Protein AF-A0A7S2RGJ0-F1 (afdb_monomer)

Solvent-accessible surface area (backbone atoms only — not comparable to full-atom values): 11107 Å² total; per-residue (Å²): 137,85,85,86,82,81,70,88,78,75,80,77,83,79,63,91,63,80,71,74,58,58,85,60,52,36,69,61,37,49,54,60,74,56,57,89,56,80,79,82,55,67,73,58,49,54,52,48,34,72,79,38,76,84,69,70,54,70,67,57,49,53,53,52,51,44,57,63,34,47,79,70,72,49,34,29,55,35,27,34,31,30,35,14,37,35,70,54,73,79,49,45,61,66,50,50,59,49,27,70,36,29,37,81,62,47,81,29,29,29,75,50,13,43,55,71,43,43,71,66,39,52,52,56,49,61,74,64,36,41,88,100,42,38,76,46,76,52,72,42,69,68,68,25,58,28,98,91,58,48,74,46,19,31,77,46,92,96,44,90,67,72,43,64,20,39,49,56,50,52,51,51,50,53,51,52,48,30,51,76,73,70,70,50,82,80,83,127

Radius of gyration: 21.88 Å; Cα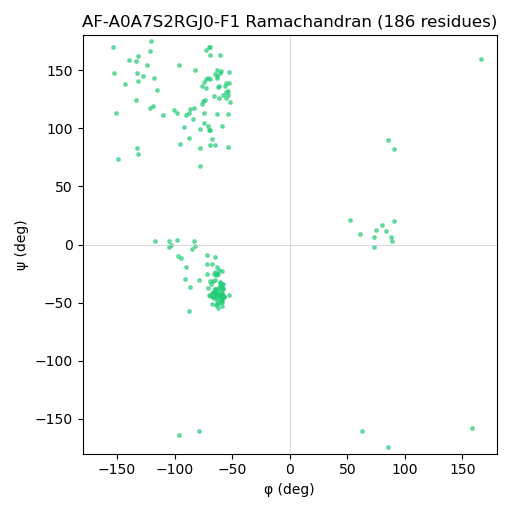 contacts (8 Å, |Δi|>4): 238; chains: 1; bounding box: 51×59×55 Å

Mean predicted aligned error: 8.13 Å

InterPro domains:
  IPR040703 Limiting CO2-inducible protein B/C, beta carbonyic anhydrase domain [PF18599] (55-181)

Foldseek 3Di:
DDDDPPDPPPPPPDDVPPPQFDPDFLVVLLVVLCPPPDDDDPVVVVLVCVVVPPDDDLSVVSVVVSVVVVVVVAFLNQEAEEEQEEPDPVRVSSVVSVCSRNNDHQYQYYHQRDSVVPPVSVVVSVVPGPDVGYYDYHTGGDWAADPVGDIQWYDDPPDPDTDGVVPRVVVVVVQVVCVVVVNDDPDD

pLDDT: mean 88.15, std 18.26, range [32.97, 98.62]

Sequence (188 aa):
TDAFNVGPVGRVSTRLGIVEGQTSAASEKLASVYEGKPAENETFDKLVKKNFPGAISNKDLATRVVGLLDEKGFNPSNTLLCTSLCADELARVLEDEFVDIYGNNFNLGGLSGFPFAGNTGFGAMAAHIPDDGFCLLIHGPHVGITKEGQVGKVERSGIALVDNCCGSAIAASKYLKGITDGGAKITT

Organism: NCBI:txid1034831

Nearest PDB structures (foldseek):
  5b5y-assembly1_A  TM=9.644E-01  e=2.698E-15  Phaeodactylum tricornutum
  6kfs-assembly1_A-2  TM=9.554E-01  e=1.005E-14  Phaeodactylum tricornutum
  5b5z-assembly1_B  TM=9.313E-01  e=6.775E-15  Phaeodactylum tricornutum
  5b60-assembly1_A-2  TM=9.527E-01  e=1.696E-10  Phaeodactylum tricornutum
  5k5w-assembly1_B  TM=8.705E-01  e=2.196E-04  Chlamydomonas reinhardtii

Structure (mmCIF, N/CA/C/O backbone):
data_AF-A0A7S2RGJ0-F1
#
_entry.id   AF-A0A7S2RGJ0-F1
#
loop_
_atom_site.group_PDB
_atom_site.id
_atom_site.type_symbol
_atom_site.label_atom_id
_atom_site.label_alt_id
_atom_site.label_comp_id
_atom_site.label_asym_id
_atom_site.label_entity_id
_atom_site.label_seq_id
_atom_site.pdbx_PDB_ins_code
_atom_site.Cartn_x
_atom_site.Cartn_y
_atom_site.Cartn_z
_atom_site.occupancy
_atom_site.B_iso_or_equiv
_atom_site.auth_seq_id
_atom_site.auth_comp_id
_atom_site.auth_asym_id
_atom_site.auth_atom_id
_atom_site.pdbx_PDB_model_num
ATOM 1 N N . THR A 1 1 ? 31.190 40.810 31.571 1.00 43.41 1 THR A N 1
ATOM 2 C CA . THR A 1 1 ? 30.763 40.402 30.220 1.00 43.41 1 THR A CA 1
ATOM 3 C C . THR A 1 1 ? 30.066 39.079 30.363 1.00 43.41 1 THR A C 1
ATOM 5 O O . THR A 1 1 ? 30.691 38.094 30.736 1.00 43.41 1 THR A O 1
ATOM 8 N N . ASP A 1 2 ? 28.750 39.150 30.233 1.00 37.19 2 ASP A N 1
ATOM 9 C CA . ASP A 1 2 ? 27.776 38.124 30.571 1.00 37.19 2 ASP A CA 1
ATOM 10 C C . ASP A 1 2 ? 27.781 36.901 29.650 1.00 37.19 2 ASP A C 1
ATOM 12 O O . ASP A 1 2 ? 28.319 36.928 28.546 1.00 37.19 2 ASP A O 1
ATOM 16 N N . ALA A 1 3 ? 27.030 35.906 30.130 1.00 38.47 3 ALA A N 1
ATOM 17 C CA . ALA A 1 3 ? 26.365 34.835 29.395 1.00 38.47 3 ALA A CA 1
ATOM 18 C C . ALA A 1 3 ? 27.148 33.536 29.175 1.00 38.47 3 ALA A C 1
ATOM 20 O O . ALA A 1 3 ? 27.598 33.265 28.076 1.00 38.47 3 ALA A O 1
ATOM 21 N N . PHE A 1 4 ? 27.147 32.669 30.196 1.00 37.81 4 PHE A N 1
ATOM 22 C CA . PHE A 1 4 ? 26.839 31.238 30.036 1.00 37.81 4 PHE A CA 1
ATOM 23 C C . PHE A 1 4 ? 26.188 30.714 31.325 1.00 37.81 4 PHE A C 1
ATOM 25 O O . PHE A 1 4 ? 26.798 30.017 32.128 1.00 37.81 4 PHE A O 1
ATOM 32 N N . ASN A 1 5 ? 24.926 31.096 31.536 1.00 37.22 5 ASN A N 1
ATOM 33 C CA . ASN A 1 5 ? 24.058 30.477 32.531 1.00 37.22 5 ASN A CA 1
ATOM 34 C C . ASN A 1 5 ? 23.218 29.412 31.814 1.00 37.22 5 ASN A C 1
ATOM 36 O O . ASN A 1 5 ? 22.141 29.701 31.296 1.00 37.22 5 ASN A O 1
ATOM 40 N N . VAL A 1 6 ? 23.753 28.197 31.700 1.00 45.56 6 VAL A N 1
ATOM 41 C CA . VAL A 1 6 ? 23.002 27.042 31.191 1.00 45.56 6 VAL A CA 1
ATOM 42 C C . VAL A 1 6 ? 22.295 26.415 32.387 1.00 45.56 6 VAL A C 1
ATOM 44 O O . VAL A 1 6 ? 22.863 25.606 33.116 1.00 45.56 6 VAL A O 1
ATOM 47 N N . GLY A 1 7 ? 21.060 26.857 32.631 1.00 38.59 7 GLY A N 1
ATOM 48 C CA . GLY A 1 7 ? 20.160 26.188 33.567 1.00 38.59 7 GLY A CA 1
ATOM 49 C C . GLY A 1 7 ? 19.876 24.746 33.122 1.00 38.59 7 GLY A C 1
ATOM 50 O O . GLY A 1 7 ? 20.111 24.398 31.959 1.00 38.59 7 GLY A O 1
ATOM 51 N N . PRO A 1 8 ? 19.358 23.884 34.011 1.00 38.94 8 PRO A N 1
ATOM 52 C CA . PRO A 1 8 ? 19.015 22.524 33.643 1.00 38.94 8 PRO A CA 1
ATOM 53 C C . PRO A 1 8 ? 17.795 22.575 32.721 1.00 38.94 8 PRO A C 1
ATOM 55 O O . PRO A 1 8 ? 16.658 22.682 33.175 1.00 38.94 8 PRO A O 1
ATOM 58 N N . VAL A 1 9 ? 18.012 22.496 31.408 1.00 42.94 9 VAL A N 1
ATOM 59 C CA . VAL A 1 9 ? 16.927 22.194 30.474 1.00 42.94 9 VAL A CA 1
ATOM 60 C C . VAL A 1 9 ? 16.692 20.694 30.575 1.00 42.94 9 VAL A C 1
ATOM 62 O O . VAL A 1 9 ? 17.238 19.895 29.815 1.00 42.94 9 VAL A O 1
ATOM 65 N N . GLY A 1 10 ? 15.906 20.306 31.578 1.00 34.38 10 GLY A N 1
ATOM 66 C CA . GLY A 1 10 ? 15.282 18.997 31.600 1.00 34.38 10 GLY A CA 1
ATOM 67 C C . GLY A 1 10 ? 14.524 18.826 30.290 1.00 34.38 10 GLY A C 1
ATOM 68 O O . GLY A 1 10 ? 13.538 19.518 30.042 1.00 34.38 10 GLY A O 1
ATOM 69 N N . ARG A 1 11 ? 14.987 17.917 29.426 1.00 37.22 11 ARG A N 1
ATOM 70 C CA . ARG A 1 11 ? 14.143 17.390 28.355 1.00 37.22 11 ARG A CA 1
ATOM 71 C C . ARG A 1 11 ? 13.052 16.577 29.027 1.00 37.22 11 ARG A C 1
ATOM 73 O O . ARG A 1 11 ? 13.200 15.386 29.277 1.00 37.22 11 ARG A O 1
ATOM 80 N N . VAL A 1 12 ? 11.953 17.249 29.333 1.00 34.81 12 VAL A N 1
ATOM 81 C CA . VAL A 1 12 ? 10.685 16.603 29.628 1.00 34.81 12 VAL A CA 1
ATOM 82 C C . VAL A 1 12 ? 10.204 15.995 28.309 1.00 34.81 12 VAL A C 1
ATOM 84 O O . VAL A 1 12 ? 9.476 16.621 27.545 1.00 34.81 12 VAL A O 1
ATOM 87 N N . SER A 1 13 ? 10.669 14.778 28.011 1.00 41.72 13 SER A N 1
ATOM 88 C CA . SER A 1 13 ? 10.043 13.898 27.024 1.00 41.72 13 SER A CA 1
ATOM 89 C C . SER A 1 13 ? 8.668 13.534 27.566 1.00 41.72 13 SER A C 1
ATOM 91 O O . SER A 1 13 ? 8.499 12.551 28.286 1.00 41.72 13 SER A O 1
ATOM 93 N N . THR A 1 14 ? 7.685 14.386 27.296 1.00 42.31 14 THR A N 1
ATOM 94 C CA . THR A 1 14 ? 6.302 14.109 27.652 1.00 42.31 14 THR A CA 1
ATOM 95 C C . THR A 1 14 ? 5.661 13.319 26.526 1.00 42.31 14 THR A C 1
ATOM 97 O O . THR A 1 14 ? 5.399 13.847 25.453 1.00 42.31 14 THR A O 1
ATOM 100 N N . ARG A 1 15 ? 5.339 12.070 26.878 1.00 41.75 15 ARG A N 1
ATOM 101 C CA . ARG A 1 15 ? 4.253 11.251 26.333 1.00 41.75 15 ARG A CA 1
ATOM 102 C C . ARG A 1 15 ? 4.593 10.477 25.053 1.00 41.75 15 ARG A C 1
ATOM 104 O O . ARG A 1 15 ? 4.220 10.860 23.953 1.00 41.75 15 ARG A O 1
ATOM 111 N N . LEU A 1 16 ? 5.089 9.250 25.254 1.00 40.12 16 LEU A N 1
ATOM 112 C CA . LEU A 1 16 ? 4.353 8.091 24.728 1.00 40.12 16 LEU A CA 1
ATOM 113 C C . LEU A 1 16 ? 2.924 8.226 25.271 1.00 40.12 16 LEU A C 1
ATOM 115 O O . LEU A 1 16 ? 2.623 7.778 26.375 1.00 40.12 16 LEU A O 1
ATOM 119 N N . GLY A 1 17 ? 2.099 9.019 24.588 1.00 32.97 17 GLY A N 1
ATOM 120 C CA . GLY A 1 17 ? 0.686 9.094 24.896 1.00 32.97 17 GLY A CA 1
ATOM 121 C C . GLY A 1 17 ? 0.154 7.704 24.631 1.00 32.97 17 GLY A C 1
ATOM 122 O O . GLY A 1 17 ? 0.183 7.260 23.488 1.00 32.97 17 GLY A O 1
ATOM 123 N N . ILE A 1 18 ? -0.267 7.003 25.680 1.00 42.50 18 ILE A N 1
ATOM 124 C CA . ILE A 1 18 ? -1.215 5.911 25.504 1.00 42.50 18 ILE A CA 1
ATOM 125 C C . ILE A 1 18 ? -2.417 6.592 24.860 1.00 42.50 18 ILE A C 1
ATOM 127 O O . ILE A 1 18 ? -3.107 7.383 25.502 1.00 42.50 18 ILE A O 1
ATOM 131 N N . VAL A 1 19 ? -2.545 6.426 23.548 1.00 48.38 19 VAL A N 1
ATOM 132 C CA . VAL A 1 19 ? -3.669 6.966 22.801 1.00 48.38 19 VAL A CA 1
ATOM 133 C C . VAL A 1 19 ? -4.822 6.045 23.166 1.00 48.38 19 VAL A C 1
ATOM 135 O O . VAL A 1 19 ? -4.843 4.894 22.738 1.00 48.38 19 VAL A O 1
ATOM 138 N N . GLU A 1 20 ? -5.732 6.505 24.027 1.00 49.06 20 GLU A N 1
ATOM 139 C CA . GLU A 1 20 ? -7.042 5.862 24.124 1.00 49.06 20 GLU A CA 1
ATOM 140 C C . GLU A 1 20 ? -7.622 5.815 22.707 1.00 49.06 20 GLU A C 1
ATOM 142 O O . GLU A 1 20 ? -7.596 6.821 21.989 1.00 49.06 20 GLU A O 1
ATOM 147 N N . GLY A 1 21 ? -8.057 4.628 22.279 1.00 50.38 21 GLY A N 1
ATOM 148 C CA . GLY A 1 21 ? -8.561 4.408 20.929 1.00 50.38 21 GLY A CA 1
ATOM 149 C C . GLY A 1 21 ? -9.638 5.435 20.596 1.00 50.38 21 GLY A C 1
ATOM 150 O O . GLY A 1 21 ? -10.629 5.566 21.313 1.00 50.38 21 GLY A O 1
ATOM 151 N N . GLN A 1 22 ? -9.435 6.192 19.519 1.00 51.97 22 GLN A N 1
ATOM 152 C CA . GLN A 1 22 ? -10.450 7.118 19.033 1.00 51.97 22 GLN A CA 1
ATOM 153 C C . GLN A 1 22 ? -11.702 6.318 18.655 1.00 51.97 22 GLN A C 1
ATOM 155 O O . GLN A 1 22 ? -11.623 5.374 17.875 1.00 51.97 22 GLN A O 1
ATOM 160 N N . THR A 1 23 ? -12.847 6.698 19.218 1.00 53.69 23 THR A N 1
ATOM 161 C CA . THR A 1 23 ? -14.131 5.989 19.090 1.00 53.69 23 THR A CA 1
ATOM 162 C C . THR A 1 23 ? -14.904 6.325 17.814 1.00 53.69 23 THR A C 1
ATOM 164 O O . THR A 1 23 ? -16.033 5.861 17.657 1.00 53.69 23 THR A O 1
ATOM 167 N N . SER A 1 24 ? -14.348 7.147 16.918 1.00 64.06 24 SER A N 1
ATOM 168 C CA . SER A 1 24 ? -15.020 7.482 15.663 1.00 64.06 24 SER A CA 1
ATOM 169 C C . SER A 1 24 ? -15.075 6.274 14.732 1.00 64.06 24 SER A C 1
ATOM 171 O O . SER A 1 24 ? -14.138 5.473 14.663 1.00 64.06 24 SER A O 1
ATOM 173 N N . ALA A 1 25 ? -16.188 6.139 14.014 1.00 82.94 25 ALA A N 1
ATOM 174 C CA . ALA A 1 25 ? -16.370 5.051 13.063 1.00 82.94 25 ALA A CA 1
ATOM 175 C C . ALA A 1 25 ? -15.337 5.160 11.927 1.00 82.94 25 ALA A C 1
ATOM 177 O O . ALA A 1 25 ? -14.996 6.265 11.490 1.00 82.94 25 ALA A O 1
ATOM 178 N N . ALA A 1 26 ? -14.853 4.026 11.409 1.00 87.25 26 ALA A N 1
ATOM 179 C CA . ALA A 1 26 ? -13.917 4.035 10.2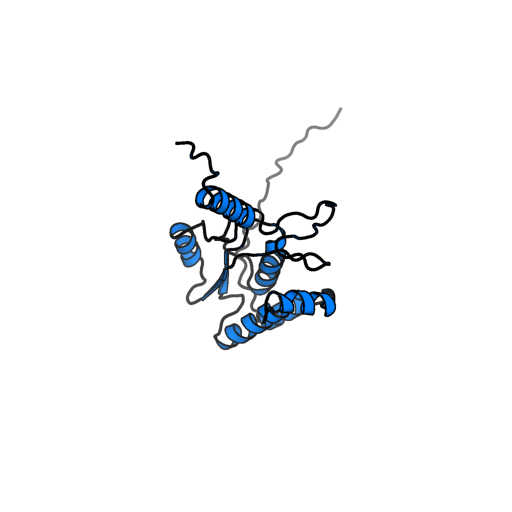83 1.00 87.25 26 ALA A CA 1
ATOM 180 C C . ALA A 1 26 ? -14.529 4.740 9.059 1.00 87.25 26 ALA A C 1
ATOM 182 O O . ALA A 1 26 ? -13.827 5.469 8.359 1.00 87.25 26 ALA A O 1
ATOM 183 N N . SER A 1 27 ? -15.846 4.619 8.861 1.00 86.12 27 SER A N 1
ATOM 184 C CA . SER A 1 27 ? -16.605 5.349 7.841 1.00 86.12 27 SER A CA 1
ATOM 185 C C . SER A 1 27 ? -16.513 6.878 7.955 1.00 86.12 27 SER A C 1
ATOM 187 O O . SER A 1 27 ? -16.447 7.566 6.937 1.00 86.12 27 SER A O 1
ATOM 189 N N . GLU A 1 28 ? -16.498 7.433 9.172 1.00 85.62 28 GLU A N 1
ATOM 190 C CA . GLU A 1 28 ? -16.369 8.882 9.392 1.00 85.62 28 GLU A CA 1
ATOM 191 C C . GLU A 1 28 ? -14.956 9.357 9.042 1.00 85.62 28 GLU A C 1
ATOM 193 O O . GLU A 1 28 ? -14.785 10.355 8.339 1.00 85.62 28 GLU A O 1
ATOM 198 N N . LYS A 1 29 ? -13.936 8.601 9.467 1.00 90.62 29 LYS A N 1
ATOM 199 C CA . LYS A 1 29 ? -12.537 8.891 9.132 1.00 90.62 29 LYS A CA 1
ATOM 200 C C . LYS A 1 29 ? -12.292 8.797 7.628 1.00 90.62 29 LYS A C 1
ATOM 202 O O . LYS A 1 29 ? -11.700 9.708 7.053 1.00 90.62 29 LYS A O 1
ATOM 207 N N . LEU A 1 30 ? -12.826 7.764 6.976 1.00 91.31 30 LEU A N 1
ATOM 208 C CA . LEU A 1 30 ? -12.748 7.568 5.528 1.00 91.31 30 LEU A CA 1
ATOM 209 C C . LEU A 1 30 ? -13.235 8.799 4.750 1.00 91.31 30 LEU A C 1
ATOM 211 O O . LEU A 1 30 ? -12.589 9.206 3.786 1.00 91.31 30 LEU A O 1
ATOM 215 N N . ALA A 1 31 ? -14.353 9.405 5.163 1.00 89.75 31 ALA A N 1
A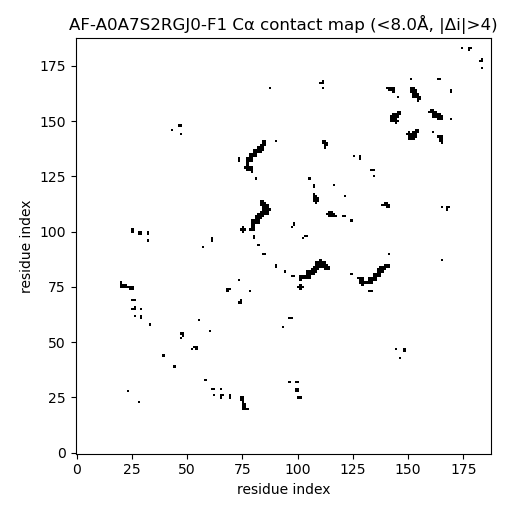TOM 216 C CA . ALA A 1 31 ? -14.870 10.601 4.503 1.00 89.75 31 ALA A CA 1
ATOM 217 C C . ALA A 1 31 ? -13.857 11.758 4.558 1.00 89.75 31 ALA A C 1
ATOM 219 O O . ALA A 1 31 ? -13.611 12.401 3.538 1.00 89.75 31 ALA A O 1
ATOM 220 N N . SER A 1 32 ? -13.219 11.963 5.715 1.00 90.88 32 SER A N 1
ATOM 221 C CA . SER A 1 32 ? -12.211 13.013 5.900 1.00 90.88 32 SER A CA 1
ATOM 222 C C . SER A 1 32 ? -10.919 12.765 5.106 1.00 90.88 32 SER A C 1
ATOM 224 O O . SER A 1 32 ? -10.349 13.705 4.561 1.00 90.88 32 SER A O 1
ATOM 226 N N . VAL A 1 33 ? -10.498 11.502 4.938 1.00 92.81 33 VAL A N 1
ATOM 227 C CA . VAL A 1 33 ? -9.284 11.121 4.179 1.00 92.81 33 VAL A CA 1
ATOM 228 C C . VAL A 1 33 ? -9.341 11.550 2.713 1.00 92.81 33 VAL A C 1
ATOM 230 O O . VAL A 1 33 ? -8.309 11.836 2.098 1.00 92.81 33 VAL A O 1
ATOM 233 N N . TYR A 1 34 ? -10.538 11.567 2.128 1.00 92.00 34 TYR A N 1
ATOM 234 C CA . TYR A 1 34 ? -10.739 11.920 0.721 1.00 92.00 34 TYR A CA 1
ATOM 235 C C . TYR A 1 34 ? -11.336 13.315 0.524 1.00 92.00 34 TYR A C 1
ATOM 237 O O . TYR A 1 34 ? -11.564 13.721 -0.619 1.00 92.00 34 TYR A O 1
ATOM 245 N N . GLU A 1 35 ? -11.553 14.069 1.600 1.00 91.88 35 GLU A N 1
ATOM 246 C CA . GLU A 1 35 ? -11.978 15.460 1.518 1.00 91.88 35 GLU A CA 1
ATOM 247 C C . GLU A 1 35 ? -10.865 16.315 0.887 1.00 91.88 35 GLU A C 1
ATOM 249 O O . GLU A 1 35 ? -9.701 16.256 1.273 1.00 91.88 35 GLU A O 1
ATOM 254 N N . GLY A 1 36 ? -11.203 17.088 -0.149 1.00 88.81 36 GLY A N 1
ATOM 255 C CA . GLY A 1 36 ? -10.253 17.981 -0.825 1.00 88.81 36 GLY A CA 1
ATOM 256 C C . GLY A 1 36 ? -9.198 17.299 -1.711 1.00 88.81 36 GLY A C 1
ATOM 257 O O . GLY A 1 36 ? -8.435 18.005 -2.375 1.00 88.81 36 GL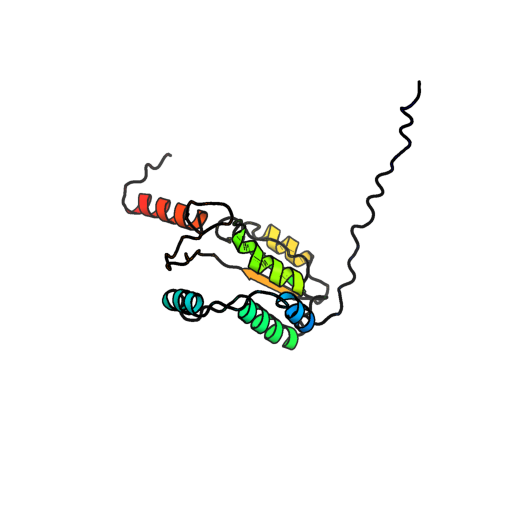Y A O 1
ATOM 258 N N . LYS A 1 37 ? -9.157 15.960 -1.786 1.00 90.06 37 LYS A N 1
ATOM 259 C CA . LYS A 1 37 ? -8.299 15.252 -2.751 1.00 90.06 37 LYS A CA 1
ATOM 260 C C . LYS A 1 37 ? -8.749 15.536 -4.194 1.00 90.06 37 LYS A C 1
ATOM 262 O O . LYS A 1 37 ? -9.943 15.724 -4.443 1.00 90.06 37 LYS A O 1
ATOM 267 N N . PRO A 1 38 ? -7.810 15.588 -5.158 1.00 89.12 38 PRO A N 1
ATOM 268 C CA . PRO A 1 38 ? -8.140 15.862 -6.552 1.00 89.12 38 PRO A CA 1
ATOM 269 C C . PRO A 1 38 ? -9.099 14.811 -7.117 1.00 89.12 38 PRO A C 1
ATOM 271 O O . PRO A 1 38 ? -9.065 13.642 -6.729 1.00 89.12 38 PRO A O 1
ATOM 274 N N . ALA A 1 39 ? -9.939 15.235 -8.062 1.00 90.19 39 ALA A N 1
ATOM 275 C CA . ALA A 1 39 ? -10.825 14.330 -8.780 1.00 90.19 39 ALA A CA 1
ATOM 276 C C . ALA A 1 39 ? -10.025 13.269 -9.553 1.00 90.19 39 ALA A C 1
ATOM 278 O O . ALA A 1 39 ? -8.925 13.530 -10.050 1.00 90.19 39 ALA A O 1
ATOM 279 N N . GLU A 1 40 ? -10.604 12.077 -9.675 1.00 90.44 40 GLU A N 1
ATOM 280 C CA . GLU A 1 40 ? -10.001 10.980 -10.423 1.00 90.44 40 GLU A CA 1
ATOM 281 C C . GLU A 1 40 ? -9.863 11.333 -11.911 1.00 90.44 40 GLU A C 1
ATOM 283 O O . GLU A 1 40 ? -10.716 11.991 -12.511 1.00 90.44 40 GLU A O 1
ATOM 288 N N . ASN A 1 41 ? -8.770 10.884 -12.528 1.00 93.88 41 ASN A N 1
ATOM 289 C CA . ASN A 1 41 ? -8.518 11.115 -13.944 1.00 93.88 41 ASN A CA 1
ATOM 290 C C . ASN A 1 41 ? -9.065 9.947 -14.774 1.00 93.88 41 ASN A C 1
ATOM 292 O O . ASN A 1 41 ? -8.407 8.917 -14.903 1.00 93.88 41 ASN A O 1
ATOM 296 N N . GLU A 1 42 ? -10.235 10.128 -15.390 1.00 94.94 42 GLU A N 1
ATOM 297 C CA . GLU A 1 42 ? -10.896 9.088 -16.196 1.00 94.94 42 GLU A CA 1
ATOM 298 C C . GLU A 1 42 ? -10.044 8.566 -17.363 1.00 94.94 42 GLU A C 1
ATOM 300 O O . GLU A 1 42 ? -10.134 7.396 -17.741 1.00 94.94 42 GLU A O 1
ATOM 305 N N . THR A 1 43 ? -9.233 9.432 -17.978 1.00 95.19 43 THR A N 1
ATOM 306 C CA . THR A 1 43 ? -8.377 9.034 -19.106 1.00 95.19 43 THR A CA 1
ATOM 307 C C . THR A 1 43 ? -7.270 8.105 -18.625 1.00 95.19 43 THR A C 1
ATOM 309 O O . THR A 1 43 ? -7.013 7.073 -19.247 1.00 95.19 43 THR A O 1
ATOM 312 N N . PHE A 1 44 ? -6.643 8.449 -17.500 1.00 95.50 44 PHE A N 1
ATOM 313 C CA . PHE A 1 44 ? -5.625 7.610 -16.884 1.00 95.50 44 PHE A CA 1
ATOM 314 C C . PHE A 1 44 ? -6.227 6.312 -16.336 1.00 95.50 44 PHE A C 1
ATOM 316 O O . PHE A 1 44 ? -5.683 5.243 -16.583 1.00 95.50 44 PHE A O 1
ATOM 323 N N . ASP A 1 45 ? -7.394 6.363 -15.695 1.00 95.94 45 ASP A N 1
ATOM 324 C CA . ASP A 1 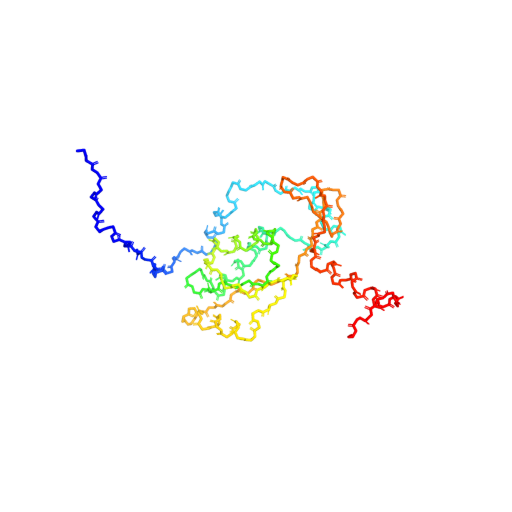45 ? -8.099 5.176 -15.196 1.00 95.94 45 ASP A CA 1
ATOM 325 C C . ASP A 1 45 ? -8.393 4.156 -16.313 1.00 95.94 45 ASP A C 1
ATOM 327 O O . ASP A 1 45 ? -8.097 2.966 -16.173 1.00 95.94 45 ASP A O 1
ATOM 331 N N . LYS A 1 46 ? -8.866 4.613 -17.482 1.00 96.06 46 LYS A N 1
ATOM 332 C CA . LYS A 1 46 ? -9.037 3.749 -18.667 1.00 96.06 46 LYS A CA 1
ATOM 333 C C . LYS A 1 46 ? -7.727 3.089 -19.095 1.00 96.06 46 LYS A C 1
ATOM 335 O O . LYS A 1 46 ? -7.723 1.924 -19.498 1.00 96.06 46 LYS A O 1
ATOM 340 N N . LEU A 1 47 ? -6.616 3.817 -19.012 1.00 95.75 47 LEU A N 1
ATOM 341 C CA . LEU A 1 47 ? -5.289 3.301 -19.333 1.00 95.75 47 LEU A CA 1
ATOM 342 C C . LEU A 1 47 ? -4.861 2.216 -18.339 1.00 95.75 47 LEU A C 1
ATOM 344 O O . LEU A 1 47 ? -4.378 1.158 -18.755 1.00 95.75 47 LEU A O 1
ATOM 348 N N . VAL A 1 48 ? -5.061 2.455 -17.040 1.00 97.12 48 VAL A N 1
ATOM 349 C CA . VAL A 1 48 ? -4.785 1.473 -15.985 1.00 97.12 48 VAL A CA 1
ATOM 350 C C . VAL A 1 48 ? -5.611 0.215 -16.235 1.00 97.12 48 VAL A C 1
ATOM 352 O O . VAL A 1 48 ? -5.044 -0.868 -16.369 1.00 97.12 48 VAL A O 1
ATOM 355 N N . LYS A 1 49 ? -6.930 0.353 -16.410 1.00 97.38 49 LYS A N 1
ATOM 356 C CA . LYS A 1 49 ? -7.865 -0.768 -16.604 1.00 97.38 49 LYS A CA 1
ATOM 357 C C . LYS A 1 49 ? -7.639 -1.551 -17.897 1.00 97.38 49 LYS A C 1
ATOM 359 O O . LYS A 1 49 ? -7.986 -2.728 -17.956 1.00 97.38 49 LYS A O 1
ATOM 364 N N . LYS A 1 50 ? -7.016 -0.948 -18.916 1.00 96.69 50 LYS A N 1
ATOM 365 C CA . LYS A 1 50 ? -6.566 -1.666 -20.120 1.00 96.69 50 LYS A CA 1
ATOM 366 C C . LYS A 1 50 ? -5.475 -2.697 -19.804 1.00 96.69 50 LYS A C 1
ATOM 368 O O . LYS A 1 50 ? -5.465 -3.762 -20.413 1.00 96.69 50 LYS A O 1
ATOM 373 N N . ASN A 1 51 ? -4.559 -2.375 -18.890 1.00 95.25 51 ASN A N 1
ATOM 374 C CA . ASN A 1 51 ? -3.463 -3.265 -18.488 1.00 95.25 51 ASN A CA 1
ATOM 375 C C . ASN A 1 51 ? -3.843 -4.153 -17.292 1.00 95.25 51 ASN A C 1
ATOM 377 O O . ASN A 1 51 ? -3.363 -5.278 -17.185 1.00 95.25 51 ASN A O 1
ATOM 381 N N . PHE A 1 52 ? -4.727 -3.658 -16.423 1.00 97.12 52 PHE A N 1
ATOM 382 C CA . PHE A 1 52 ? -5.178 -4.312 -15.197 1.00 97.12 52 PHE A CA 1
ATOM 383 C C . PHE A 1 52 ? -6.713 -4.274 -15.113 1.00 97.12 52 PHE A C 1
ATOM 385 O O . PHE A 1 52 ? -7.277 -3.434 -14.403 1.00 97.12 52 PHE A O 1
ATOM 392 N N . PRO A 1 53 ? -7.421 -5.145 -15.857 1.00 97.56 53 PRO A N 1
ATOM 393 C CA . PRO A 1 53 ? -8.878 -5.200 -15.807 1.00 97.56 53 PRO A CA 1
ATOM 394 C C . PRO A 1 53 ? -9.375 -5.421 -14.374 1.00 97.56 53 PRO A C 1
ATOM 396 O O . PRO A 1 53 ? -8.951 -6.359 -13.704 1.00 97.56 53 PRO A O 1
ATOM 399 N N . GLY A 1 54 ? -10.270 -4.551 -13.904 1.00 96.69 54 GLY A N 1
ATOM 400 C CA . GLY A 1 54 ? -10.791 -4.594 -12.533 1.00 96.69 54 GLY A CA 1
ATOM 401 C C . GLY A 1 54 ? -9.979 -3.804 -11.502 1.00 96.69 54 GLY A C 1
ATOM 402 O O . GLY A 1 54 ? -10.353 -3.816 -10.333 1.00 96.69 54 GLY A O 1
ATOM 403 N N . ALA A 1 55 ? -8.918 -3.095 -11.910 1.00 97.62 55 ALA A N 1
ATOM 404 C CA . ALA A 1 55 ? -8.254 -2.130 -11.039 1.00 97.62 55 ALA A CA 1
ATOM 405 C C . ALA A 1 55 ? -9.254 -1.085 -10.517 1.00 97.62 55 ALA A C 1
ATOM 407 O O . ALA A 1 55 ? -10.119 -0.605 -11.257 1.00 97.62 55 ALA A O 1
ATOM 408 N N . ILE A 1 56 ? -9.113 -0.747 -9.240 1.00 97.19 56 ILE A N 1
ATOM 409 C CA . ILE A 1 56 ? -9.910 0.256 -8.533 1.00 97.19 56 ILE A CA 1
ATOM 410 C C . ILE A 1 56 ? -8.973 1.304 -7.935 1.00 97.19 56 ILE A C 1
ATOM 412 O O . ILE A 1 56 ? -7.801 1.010 -7.685 1.00 97.19 56 ILE A O 1
ATOM 416 N N . SER A 1 57 ? -9.476 2.519 -7.721 1.00 96.31 57 SER A N 1
ATOM 417 C CA . SER A 1 57 ? -8.712 3.564 -7.042 1.00 96.31 57 SER A CA 1
ATOM 418 C C . SER A 1 57 ? -8.519 3.220 -5.565 1.00 96.31 57 SER A C 1
ATOM 420 O O . SER A 1 57 ? -9.243 2.390 -5.005 1.00 96.31 57 SER A O 1
ATOM 422 N N . ASN A 1 58 ? -7.574 3.887 -4.898 1.00 95.88 58 ASN A N 1
ATOM 423 C CA . ASN A 1 58 ? -7.438 3.713 -3.456 1.00 95.88 58 ASN A CA 1
ATOM 424 C C . ASN A 1 58 ? -8.720 4.105 -2.709 1.00 95.88 58 ASN A C 1
ATOM 426 O O . ASN A 1 58 ? -9.081 3.440 -1.745 1.00 95.88 58 ASN A O 1
ATOM 430 N N . LYS A 1 59 ? -9.437 5.135 -3.182 1.00 95.56 59 LYS A N 1
ATOM 431 C CA . LYS A 1 59 ? -10.712 5.566 -2.600 1.00 95.56 59 LYS A CA 1
ATOM 432 C C . LYS A 1 59 ? -11.750 4.456 -2.642 1.00 95.56 59 LYS A C 1
ATOM 434 O O . LYS A 1 59 ? -12.373 4.157 -1.623 1.00 95.56 59 LYS A O 1
ATOM 439 N N . ASP A 1 60 ? -11.911 3.823 -3.798 1.00 96.44 60 ASP A N 1
ATOM 440 C CA . ASP A 1 60 ? -12.824 2.695 -3.955 1.00 96.44 60 ASP A CA 1
ATOM 441 C C . ASP A 1 60 ? -12.386 1.490 -3.114 1.00 96.44 60 ASP A C 1
ATOM 443 O O . ASP A 1 60 ? -13.231 0.813 -2.525 1.00 96.44 60 ASP A O 1
ATOM 447 N N . LEU A 1 61 ? -11.077 1.228 -3.025 1.00 97.62 61 LEU A N 1
ATOM 448 C CA . LEU A 1 61 ? -10.525 0.169 -2.183 1.00 97.62 61 LEU A CA 1
ATOM 449 C C . LEU A 1 61 ? -10.836 0.417 -0.703 1.00 97.62 61 LEU A C 1
ATOM 451 O O . LEU A 1 61 ? -11.439 -0.442 -0.064 1.00 97.62 61 LEU A O 1
ATOM 455 N N . ALA A 1 62 ? -10.472 1.584 -0.172 1.00 96.62 62 ALA A N 1
ATOM 456 C CA . ALA A 1 62 ? -10.706 1.955 1.218 1.00 96.62 62 ALA A CA 1
ATOM 457 C C . ALA A 1 62 ? -12.204 1.947 1.550 1.00 96.62 62 ALA A C 1
ATOM 459 O O . ALA A 1 62 ? -12.600 1.368 2.556 1.00 96.62 62 ALA A O 1
ATOM 460 N N . THR A 1 63 ? -13.051 2.472 0.657 1.00 96.31 63 THR A N 1
ATOM 461 C CA . THR A 1 63 ? -14.514 2.453 0.826 1.00 96.31 63 THR A CA 1
ATOM 462 C C . THR A 1 63 ? -15.064 1.034 0.923 1.00 96.31 63 THR A C 1
ATOM 464 O O . THR A 1 63 ? -15.859 0.737 1.814 1.00 96.31 63 THR A O 1
ATOM 467 N N . ARG A 1 64 ? -14.629 0.131 0.035 1.00 97.25 64 ARG A N 1
ATOM 468 C CA . ARG A 1 64 ? -15.065 -1.274 0.057 1.00 97.25 64 ARG A CA 1
ATOM 469 C C . ARG A 1 64 ? -14.566 -2.002 1.299 1.00 97.25 64 ARG A C 1
ATOM 471 O O . ARG A 1 64 ? -15.334 -2.743 1.902 1.00 97.25 64 ARG A O 1
ATOM 478 N N . VAL A 1 65 ? -13.299 -1.810 1.667 1.00 97.38 65 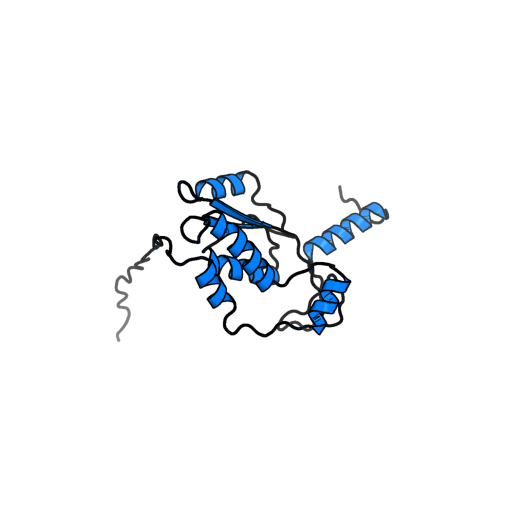VAL A N 1
ATOM 479 C CA . VAL A 1 65 ? -12.694 -2.465 2.833 1.00 97.38 65 VAL A CA 1
ATOM 480 C C . VAL A 1 65 ? -13.380 -2.005 4.114 1.00 97.38 65 VAL A C 1
ATOM 482 O O . VAL A 1 65 ? -13.857 -2.851 4.863 1.00 97.38 65 VAL A O 1
ATOM 485 N N . VAL A 1 66 ? -13.502 -0.693 4.329 1.00 96.50 66 VAL A N 1
ATOM 486 C CA . VAL A 1 66 ? -14.164 -0.129 5.514 1.00 96.50 66 VAL A CA 1
ATOM 487 C C . VAL A 1 66 ? -15.607 -0.612 5.609 1.00 96.50 66 VAL A C 1
ATOM 489 O O . VAL A 1 66 ? -15.979 -1.165 6.634 1.00 96.50 66 VAL A O 1
ATOM 492 N N . GLY A 1 67 ? -16.395 -0.519 4.531 1.00 95.44 67 GLY A N 1
ATOM 493 C CA . GLY A 1 67 ? -17.792 -0.967 4.556 1.00 95.44 67 GLY A CA 1
ATOM 494 C C . GLY A 1 67 ? -17.948 -2.445 4.937 1.00 95.44 67 GLY A C 1
ATOM 495 O O . GLY A 1 67 ? -18.760 -2.781 5.793 1.00 95.44 67 GLY A O 1
ATOM 496 N N . LEU A 1 68 ? -17.127 -3.330 4.360 1.00 96.25 68 LEU A N 1
ATOM 497 C CA . LEU A 1 68 ? -17.178 -4.769 4.652 1.00 96.25 68 LEU A CA 1
ATOM 498 C C . LEU A 1 68 ? -16.709 -5.124 6.070 1.00 96.25 68 LEU A C 1
ATOM 500 O O . LEU A 1 68 ? -17.142 -6.137 6.624 1.00 96.25 68 LEU A O 1
ATOM 504 N N . LEU A 1 69 ? -15.769 -4.358 6.621 1.00 95.75 69 LEU A N 1
ATOM 505 C CA . LEU A 1 69 ? -15.178 -4.620 7.931 1.00 95.75 69 LEU A CA 1
ATOM 506 C C . LEU A 1 69 ? -16.001 -3.998 9.066 1.00 95.75 69 LEU A C 1
ATOM 508 O O . LEU A 1 69 ? -16.175 -4.650 10.097 1.00 95.75 69 LEU A O 1
ATOM 512 N N . ASP A 1 70 ? -16.586 -2.819 8.854 1.00 92.44 70 ASP A N 1
ATOM 513 C CA . ASP A 1 70 ? -17.506 -2.179 9.801 1.00 92.44 70 ASP A CA 1
ATOM 514 C C . ASP A 1 70 ? -18.721 -3.085 10.069 1.00 92.44 70 ASP A C 1
ATOM 516 O O . ASP A 1 70 ? -19.086 -3.316 11.223 1.00 92.44 70 ASP A O 1
ATOM 520 N N . GLU A 1 71 ? -19.281 -3.719 9.028 1.00 93.69 71 GLU A N 1
ATOM 521 C CA . GLU A 1 71 ? -20.349 -4.730 9.154 1.00 93.69 71 GLU A CA 1
ATOM 522 C C . GLU A 1 71 ? -19.947 -5.946 10.010 1.00 93.69 71 GLU A C 1
ATOM 524 O O . GLU A 1 71 ? -20.802 -6.649 10.552 1.00 93.69 71 GLU A O 1
ATOM 529 N N . LYS A 1 72 ? -18.641 -6.207 10.139 1.00 95.00 72 LYS A N 1
ATOM 530 C CA . LYS A 1 72 ? -18.066 -7.302 10.935 1.00 95.00 72 LYS A CA 1
ATOM 531 C C . LYS A 1 72 ? -17.587 -6.850 12.317 1.00 95.00 72 LYS A C 1
ATOM 533 O O . LYS A 1 72 ? -17.027 -7.666 13.045 1.00 95.00 72 LYS A O 1
ATOM 538 N N . GLY A 1 73 ? -17.806 -5.587 12.688 1.00 94.31 73 GLY A N 1
ATOM 539 C CA . GLY A 1 73 ? -17.429 -5.035 13.990 1.00 94.31 73 GLY A CA 1
ATOM 540 C C . GLY A 1 73 ? -15.975 -4.570 14.099 1.00 94.31 73 GLY A C 1
ATOM 541 O O . GLY A 1 73 ? -15.517 -4.283 15.207 1.00 94.31 73 GLY A O 1
ATOM 542 N N . PHE A 1 74 ? -15.247 -4.478 12.986 1.00 95.50 74 PHE A N 1
ATOM 543 C CA . PHE A 1 74 ? -13.930 -3.845 12.958 1.00 95.50 74 PHE A CA 1
ATOM 544 C C . PHE A 1 74 ? -14.122 -2.333 13.033 1.00 95.50 74 PHE A C 1
ATOM 546 O O . PHE A 1 74 ? -15.019 -1.778 12.410 1.00 95.50 74 PHE A O 1
ATOM 553 N N . ASN A 1 75 ? -13.277 -1.659 13.793 1.00 94.44 75 ASN A N 1
ATOM 554 C CA . ASN A 1 75 ? -13.260 -0.211 13.906 1.00 94.44 75 ASN A CA 1
ATOM 555 C C . ASN A 1 75 ? -11.844 0.263 14.294 1.00 94.44 75 ASN A C 1
ATOM 557 O O . ASN A 1 75 ? -10.987 -0.553 14.649 1.00 94.44 75 ASN A O 1
ATOM 561 N N . PRO A 1 76 ? -11.569 1.577 14.247 1.00 95.00 76 PRO A N 1
ATOM 562 C CA . PRO A 1 76 ? -10.236 2.101 14.532 1.00 95.00 76 PRO A CA 1
ATOM 563 C C . PRO A 1 76 ? -9.731 1.855 15.960 1.00 95.00 76 PRO A C 1
ATOM 565 O O . PRO A 1 76 ? -8.530 1.949 16.186 1.00 95.00 76 PRO A O 1
ATOM 568 N N . SER A 1 77 ? -10.604 1.572 16.935 1.00 94.62 77 SER A N 1
ATOM 569 C CA . SER A 1 77 ? -10.186 1.334 18.322 1.00 94.62 77 SER A CA 1
ATOM 570 C C . SER A 1 77 ? -9.872 -0.134 18.622 1.00 94.62 77 SER A C 1
ATOM 572 O O . SER A 1 77 ? -9.148 -0.402 19.579 1.00 94.62 77 SER A O 1
ATOM 574 N N . ASN A 1 78 ? -10.361 -1.077 17.807 1.00 96.06 78 ASN A N 1
ATOM 575 C CA . ASN A 1 78 ? -10.144 -2.516 17.996 1.00 96.06 78 ASN A CA 1
ATOM 576 C C . ASN A 1 78 ? -9.368 -3.201 16.859 1.00 96.06 78 ASN A C 1
ATOM 578 O O . ASN A 1 78 ? -9.209 -4.418 16.892 1.00 96.06 78 ASN A O 1
ATOM 582 N N . THR A 1 79 ? -8.901 -2.464 15.851 1.00 97.69 79 THR A N 1
ATOM 583 C CA . THR A 1 79 ? -8.211 -3.035 14.685 1.00 97.69 79 THR A CA 1
ATOM 584 C C . THR A 1 79 ? -6.786 -2.510 14.582 1.00 97.69 79 THR A C 1
ATOM 586 O O . THR A 1 79 ? -6.576 -1.317 14.385 1.00 97.69 79 THR A O 1
ATOM 589 N N . LEU A 1 80 ? -5.798 -3.405 14.643 1.00 98.25 80 LEU A N 1
ATOM 590 C CA . LEU A 1 80 ? -4.409 -3.085 14.324 1.00 98.25 80 LEU A CA 1
ATOM 591 C C . LEU A 1 80 ? -4.184 -3.161 12.809 1.00 98.25 80 LEU A C 1
ATOM 593 O O . LEU A 1 80 ? -4.275 -4.236 12.204 1.00 98.25 80 LEU A O 1
ATOM 597 N N . LEU A 1 81 ? -3.833 -2.030 12.199 1.00 98.56 81 LEU A N 1
ATOM 598 C CA . LEU A 1 81 ? -3.390 -1.992 10.810 1.00 98.56 81 LEU A CA 1
ATOM 599 C C . LEU A 1 81 ? -1.987 -2.584 10.672 1.00 98.56 81 LEU A C 1
ATOM 601 O O . LEU A 1 81 ? -1.065 -2.261 11.417 1.00 98.56 81 LEU A O 1
ATOM 605 N N . CYS A 1 82 ? -1.812 -3.421 9.662 1.00 98.25 82 CYS A N 1
ATOM 606 C CA . CYS A 1 82 ? -0.541 -4.007 9.281 1.00 98.25 82 CYS A CA 1
ATOM 607 C C . CYS A 1 82 ? -0.345 -3.841 7.782 1.00 98.25 82 CYS A C 1
ATOM 609 O O . CYS A 1 82 ? -1.280 -4.013 6.999 1.00 98.25 82 CYS A O 1
ATOM 611 N N . THR A 1 83 ? 0.880 -3.551 7.362 1.00 98.56 83 THR A N 1
ATOM 612 C CA . THR A 1 83 ? 1.197 -3.412 5.940 1.00 98.56 83 THR A CA 1
ATOM 613 C C . THR A 1 83 ? 2.383 -4.277 5.556 1.00 98.56 83 THR A C 1
ATOM 615 O O . THR A 1 83 ? 3.331 -4.468 6.316 1.00 98.56 83 THR A O 1
ATOM 618 N N . SER A 1 84 ? 2.344 -4.814 4.343 1.00 98.62 84 SER A N 1
ATOM 619 C CA . SER A 1 84 ? 3.500 -5.414 3.689 1.00 98.62 84 SER A CA 1
ATOM 620 C C . SER A 1 84 ? 3.572 -4.884 2.264 1.00 98.62 84 SER A C 1
ATOM 622 O O . SER A 1 84 ? 3.037 -5.461 1.317 1.00 98.62 84 SER A O 1
ATOM 624 N N . LEU A 1 85 ? 4.173 -3.701 2.154 1.00 98.56 85 LEU A N 1
ATOM 625 C CA . LEU A 1 85 ? 4.310 -2.941 0.917 1.00 98.56 85 LEU A CA 1
ATOM 626 C C . LEU A 1 85 ? 5.787 -2.696 0.605 1.00 98.56 85 LEU A C 1
ATOM 628 O O . LEU A 1 85 ? 6.671 -2.924 1.437 1.00 98.56 85 LEU A O 1
ATOM 632 N N . CYS A 1 86 ? 6.063 -2.257 -0.624 1.00 98.44 86 CYS A N 1
ATOM 633 C CA . CYS A 1 86 ? 7.425 -1.954 -1.043 1.00 98.44 86 CYS A CA 1
ATOM 634 C C . CYS A 1 86 ? 8.025 -0.802 -0.226 1.00 98.44 86 CYS A C 1
ATOM 636 O O . CYS A 1 86 ? 7.322 0.124 0.178 1.00 98.44 86 CYS A O 1
ATOM 638 N N . ALA A 1 87 ? 9.346 -0.819 -0.044 1.00 97.62 87 ALA A N 1
ATOM 639 C CA . ALA A 1 87 ? 10.089 0.298 0.542 1.00 97.62 87 ALA A CA 1
ATOM 640 C C . ALA A 1 87 ? 10.062 1.583 -0.320 1.00 97.62 87 ALA A C 1
ATOM 642 O O . ALA A 1 87 ? 10.461 2.636 0.162 1.00 97.62 87 ALA A O 1
ATOM 643 N N . ASP A 1 88 ? 9.585 1.503 -1.569 1.00 97.31 88 ASP A N 1
ATOM 644 C CA . ASP A 1 88 ? 9.372 2.647 -2.467 1.00 97.31 88 ASP A CA 1
ATOM 645 C C . ASP A 1 88 ? 8.449 3.691 -1.816 1.00 97.31 88 ASP A C 1
ATOM 647 O O . ASP A 1 88 ? 7.437 3.334 -1.207 1.00 97.31 88 ASP A O 1
ATOM 651 N N . GLU A 1 89 ? 8.784 4.975 -1.932 1.00 95.75 89 GLU A N 1
ATOM 652 C CA . GLU A 1 89 ? 8.026 6.066 -1.320 1.00 95.75 89 GLU A CA 1
ATOM 653 C C . GLU A 1 89 ? 6.611 6.192 -1.894 1.00 95.75 89 GLU A C 1
ATOM 655 O O . GLU A 1 89 ? 5.698 6.614 -1.192 1.00 95.75 89 GLU A O 1
ATOM 660 N N . LEU A 1 90 ? 6.392 5.751 -3.137 1.00 94.38 90 LEU A N 1
ATOM 661 C CA . LEU A 1 90 ? 5.068 5.777 -3.762 1.00 94.38 90 LEU A CA 1
ATOM 662 C C . LEU A 1 90 ? 4.075 4.837 -3.070 1.00 94.38 90 LEU A C 1
ATOM 664 O O . LEU A 1 90 ? 2.869 5.067 -3.119 1.00 94.38 90 LEU A O 1
ATOM 668 N N . ALA A 1 91 ? 4.569 3.791 -2.401 1.00 93.94 91 ALA A N 1
ATOM 669 C CA . ALA A 1 9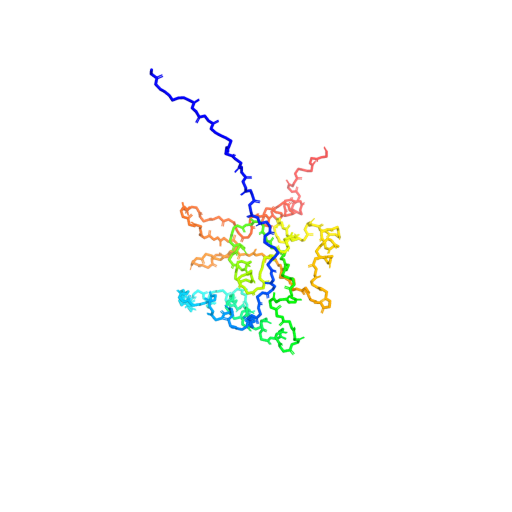1 ? 3.724 2.876 -1.641 1.00 93.94 91 ALA A CA 1
ATOM 670 C C . ALA A 1 91 ? 3.179 3.505 -0.346 1.00 93.94 91 ALA A C 1
ATOM 672 O O . ALA A 1 91 ? 2.212 2.984 0.209 1.00 93.94 91 ALA A O 1
ATOM 673 N N . ARG A 1 92 ? 3.764 4.623 0.117 1.00 95.75 92 ARG A N 1
ATOM 674 C CA . ARG A 1 92 ? 3.310 5.330 1.323 1.00 95.75 92 ARG A CA 1
ATOM 675 C C . ARG A 1 92 ? 1.910 5.910 1.157 1.00 95.75 92 ARG A C 1
ATOM 677 O O . ARG A 1 92 ? 1.156 5.887 2.106 1.00 95.75 92 ARG A O 1
ATOM 684 N N . VAL A 1 93 ? 1.502 6.301 -0.055 1.00 94.69 93 VAL A N 1
ATOM 685 C CA . VAL A 1 93 ? 0.166 6.888 -0.287 1.00 94.69 93 VAL A CA 1
ATOM 686 C C . VAL A 1 93 ? -0.963 5.957 0.170 1.00 94.69 93 VAL A C 1
ATOM 688 O O . VAL A 1 93 ? -1.892 6.401 0.832 1.00 94.69 93 VAL A O 1
ATOM 691 N N . LEU A 1 94 ? -0.883 4.663 -0.160 1.00 96.38 94 LEU A N 1
ATOM 692 C CA . LEU A 1 94 ? -1.881 3.684 0.283 1.00 96.38 94 LEU A CA 1
ATOM 693 C C . LEU A 1 94 ? -1.775 3.405 1.790 1.00 96.38 94 LEU A C 1
ATOM 695 O O . LEU A 1 94 ? -2.787 3.200 2.451 1.00 96.38 94 LEU A O 1
ATOM 699 N N . GLU A 1 95 ? -0.554 3.371 2.321 1.00 97.06 95 GLU A N 1
ATOM 700 C CA . GLU A 1 95 ? -0.297 3.159 3.747 1.00 97.06 95 GLU A CA 1
ATOM 701 C C . GLU A 1 95 ? -0.872 4.296 4.595 1.00 97.06 95 GLU A C 1
ATOM 703 O O . GLU A 1 95 ? -1.664 4.027 5.492 1.00 97.06 95 GLU A O 1
ATOM 708 N N . ASP A 1 96 ? -0.555 5.543 4.251 1.00 96.19 96 ASP A N 1
ATOM 709 C CA . ASP A 1 96 ? -1.006 6.754 4.934 1.00 96.19 96 ASP A CA 1
ATOM 710 C C . ASP A 1 96 ? -2.541 6.847 4.936 1.00 96.19 96 ASP A C 1
ATOM 712 O O . ASP A 1 96 ? -3.142 7.120 5.969 1.00 96.19 96 ASP A O 1
ATOM 716 N N . GLU A 1 97 ? -3.203 6.514 3.820 1.00 95.75 97 GLU A N 1
ATOM 717 C CA . GLU A 1 97 ? -4.672 6.513 3.740 1.00 95.75 97 GLU A CA 1
ATOM 718 C C . GLU A 1 97 ? -5.332 5.515 4.697 1.00 95.75 97 GLU A C 1
ATOM 720 O O . GLU A 1 97 ? -6.372 5.819 5.280 1.00 95.75 97 GLU A O 1
ATOM 725 N N . PHE A 1 98 ? -4.746 4.330 4.883 1.00 97.25 98 PHE A N 1
ATOM 726 C CA . PHE A 1 98 ? -5.246 3.373 5.869 1.00 97.25 98 PHE A CA 1
ATOM 727 C C . PHE A 1 98 ? -4.818 3.738 7.296 1.00 97.25 98 PHE A C 1
ATOM 729 O O . PHE A 1 98 ? -5.578 3.462 8.226 1.00 97.25 98 PHE A O 1
ATOM 736 N N . VAL A 1 99 ? -3.660 4.382 7.483 1.00 96.75 99 VAL A N 1
ATOM 737 C CA . VAL A 1 99 ? -3.206 4.902 8.784 1.00 96.75 99 VAL A CA 1
ATOM 738 C C . VAL A 1 99 ? -4.133 6.007 9.286 1.00 96.75 99 VAL A C 1
ATOM 740 O O . VAL A 1 99 ? -4.507 6.005 10.458 1.00 96.75 99 VAL A O 1
ATOM 743 N N . ASP A 1 100 ? -4.593 6.897 8.411 1.00 95.56 100 ASP A N 1
ATOM 744 C CA . ASP A 1 100 ? -5.553 7.942 8.776 1.00 95.56 100 ASP A CA 1
ATOM 745 C C . ASP A 1 100 ? -6.903 7.357 9.244 1.00 95.56 100 ASP A C 1
ATOM 747 O O . ASP A 1 100 ? -7.616 7.970 10.044 1.00 95.56 100 ASP A O 1
ATOM 751 N N . ILE A 1 101 ? -7.246 6.139 8.802 1.00 95.88 101 ILE A N 1
ATOM 752 C CA . ILE A 1 101 ? -8.471 5.426 9.194 1.00 95.88 101 ILE A CA 1
ATOM 753 C C . ILE A 1 101 ? -8.249 4.610 10.476 1.00 95.88 101 ILE A C 1
ATOM 755 O O . ILE A 1 101 ? -8.957 4.809 11.464 1.00 95.88 101 ILE A O 1
ATOM 759 N N . TYR A 1 102 ? -7.272 3.703 10.488 1.00 96.25 102 TYR A N 1
ATOM 760 C CA . TYR A 1 102 ? -7.088 2.688 11.537 1.00 96.25 102 TYR A CA 1
ATOM 761 C C . TYR A 1 102 ? -5.965 3.008 12.539 1.00 96.25 102 TYR A C 1
ATOM 763 O O . TYR A 1 102 ? -5.752 2.254 13.482 1.00 96.25 102 TYR A O 1
ATOM 771 N N . GLY A 1 103 ? -5.268 4.134 12.380 1.00 94.88 103 GLY A N 1
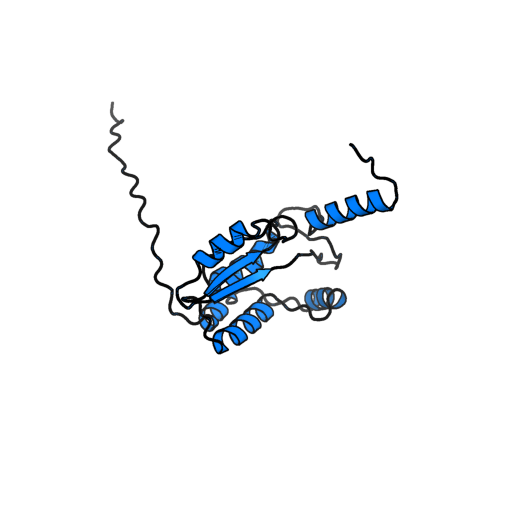ATOM 772 C CA . GLY A 1 103 ? -4.123 4.514 13.206 1.00 94.88 103 GLY A CA 1
ATOM 773 C C . GLY A 1 103 ? -2.798 3.919 12.721 1.00 94.88 103 GLY A C 1
ATOM 774 O O . GLY A 1 103 ? -2.714 3.302 11.661 1.00 94.88 103 GLY A O 1
ATOM 775 N N . ASN A 1 104 ? -1.736 4.135 13.503 1.00 94.50 104 ASN A N 1
ATOM 776 C CA . ASN A 1 104 ? -0.376 3.707 13.154 1.00 94.50 104 ASN A CA 1
ATOM 777 C C . ASN A 1 104 ? -0.314 2.213 12.807 1.00 94.50 104 ASN A C 1
ATOM 779 O O . ASN A 1 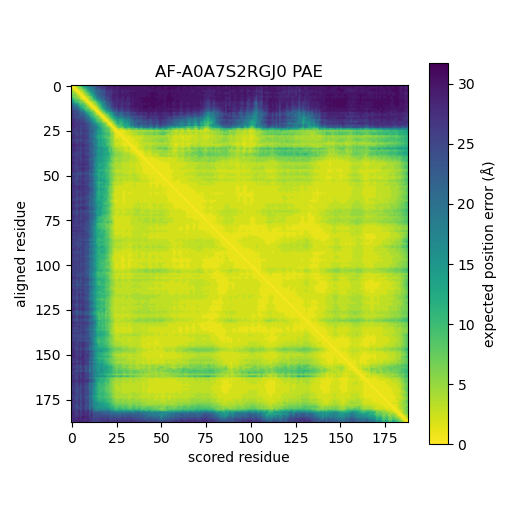104 ? -0.889 1.377 13.505 1.00 94.50 104 ASN A O 1
ATOM 783 N N . ASN A 1 105 ? 0.448 1.875 11.769 1.00 97.12 105 ASN A N 1
ATOM 784 C CA . ASN A 1 105 ? 0.563 0.511 11.275 1.00 97.12 105 ASN A CA 1
ATOM 785 C C . ASN A 1 105 ? 1.791 -0.241 11.812 1.00 97.12 105 ASN A C 1
ATOM 787 O O . ASN A 1 105 ? 2.844 0.337 12.085 1.00 97.12 105 ASN A O 1
ATOM 791 N N . PHE A 1 106 ? 1.690 -1.571 11.858 1.00 98.44 106 PHE A N 1
ATOM 792 C CA . PHE A 1 106 ? 2.845 -2.462 11.952 1.00 98.44 106 PHE A CA 1
ATOM 793 C C . PHE A 1 106 ? 3.386 -2.761 10.544 1.00 98.44 106 PHE A C 1
ATOM 795 O O . PHE A 1 106 ? 2.700 -3.378 9.724 1.00 98.44 106 PHE A O 1
ATOM 802 N N . ASN A 1 107 ? 4.624 -2.357 10.250 1.00 97.69 107 ASN A N 1
ATOM 803 C CA . ASN A 1 107 ? 5.232 -2.568 8.934 1.00 97.69 107 ASN A CA 1
ATOM 804 C C . ASN A 1 107 ? 5.984 -3.910 8.875 1.00 97.69 107 ASN A C 1
ATOM 806 O O . ASN A 1 107 ? 7.013 -4.098 9.523 1.00 97.69 107 ASN A O 1
ATOM 810 N N . LEU A 1 108 ? 5.457 -4.847 8.088 1.00 98.56 108 LEU A N 1
ATOM 811 C CA . LEU A 1 108 ? 6.037 -6.169 7.839 1.00 98.56 108 LEU A CA 1
ATOM 812 C C . LEU A 1 108 ? 6.849 -6.227 6.537 1.00 98.56 108 LEU A C 1
ATOM 814 O O . LEU A 1 108 ? 7.479 -7.248 6.263 1.00 98.56 108 LEU A O 1
ATOM 818 N N . GLY A 1 109 ? 6.760 -5.185 5.707 1.00 98.06 109 GLY A N 1
ATOM 819 C CA . GLY A 1 109 ? 7.204 -5.166 4.318 1.00 98.06 109 GLY A CA 1
ATOM 820 C C . GLY A 1 109 ? 8.706 -4.997 4.106 1.00 98.06 109 GLY A C 1
ATOM 821 O O . GLY A 1 109 ? 9.543 -5.248 4.970 1.00 98.06 109 GLY A O 1
ATOM 822 N N . GLY A 1 110 ? 9.042 -4.570 2.893 1.00 98.00 110 GLY A N 1
ATOM 823 C CA . GLY A 1 110 ? 10.407 -4.346 2.437 1.00 98.00 110 GLY A CA 1
ATOM 824 C C . GLY A 1 110 ? 10.475 -4.383 0.914 1.00 98.00 110 GLY A C 1
ATOM 825 O O . GLY A 1 110 ? 9.479 -4.133 0.241 1.00 98.00 110 GLY A O 1
ATOM 826 N N . LEU A 1 111 ? 11.643 -4.648 0.329 1.00 98.44 111 LEU A N 1
ATOM 827 C CA . LEU A 1 111 ? 11.812 -4.591 -1.129 1.00 98.44 111 LEU A CA 1
ATOM 828 C C . LEU A 1 111 ? 10.774 -5.453 -1.878 1.00 98.44 111 LEU A C 1
ATOM 830 O O . LEU A 1 111 ? 10.546 -6.610 -1.540 1.00 98.44 111 LEU A O 1
ATOM 834 N N . SER A 1 112 ? 10.142 -4.878 -2.906 1.00 98.06 112 SER A N 1
ATOM 835 C CA . SER A 1 112 ? 9.057 -5.501 -3.691 1.00 98.06 112 SER A CA 1
ATOM 836 C C . SER A 1 112 ? 7.784 -5.883 -2.914 1.00 98.06 112 SER A C 1
ATOM 838 O O . SER A 1 112 ? 6.907 -6.520 -3.489 1.00 98.06 112 SER A O 1
ATOM 840 N N . GLY A 1 113 ? 7.647 -5.477 -1.648 1.00 98.19 113 GLY A N 1
ATOM 841 C CA . GLY A 1 113 ? 6.463 -5.760 -0.830 1.00 98.19 113 GLY A CA 1
ATOM 842 C C . GLY A 1 113 ? 6.428 -7.159 -0.222 1.00 98.19 113 GLY A C 1
ATOM 843 O O . GLY A 1 113 ? 5.372 -7.608 0.208 1.00 98.19 113 GLY A O 1
ATOM 844 N N . PHE A 1 114 ? 7.562 -7.864 -0.176 1.00 98.56 114 PHE A N 1
ATOM 845 C CA . PHE A 1 114 ? 7.637 -9.123 0.564 1.00 98.56 114 PHE A CA 1
ATOM 846 C C . PHE A 1 114 ? 7.595 -8.872 2.083 1.00 98.56 114 PHE A C 1
ATOM 848 O O . PHE A 1 114 ? 8.214 -7.912 2.556 1.00 98.56 114 PHE A O 1
ATOM 855 N N . PRO A 1 115 ? 6.937 -9.752 2.864 1.00 98.12 115 PRO A N 1
ATOM 856 C CA . PRO A 1 115 ? 6.851 -9.640 4.317 1.00 98.12 115 PRO A CA 1
ATOM 857 C C . PRO A 1 115 ? 8.150 -10.096 5.002 1.00 98.12 115 PRO A C 1
ATOM 859 O O . PRO A 1 115 ? 8.196 -11.128 5.674 1.00 98.12 115 PRO A O 1
ATOM 862 N N . PHE A 1 116 ? 9.236 -9.344 4.813 1.00 98.62 116 PHE A N 1
ATOM 863 C CA . PHE A 1 116 ? 10.571 -9.715 5.293 1.00 98.62 116 PHE A CA 1
ATOM 864 C C . PHE A 1 116 ? 10.718 -9.724 6.814 1.00 98.62 116 PHE A C 1
ATOM 866 O O . PHE A 1 116 ? 11.642 -10.359 7.319 1.00 98.62 116 PHE A O 1
ATOM 873 N N . ALA A 1 117 ? 9.800 -9.098 7.554 1.00 98.19 117 ALA A N 1
ATOM 874 C CA . ALA A 1 117 ? 9.759 -9.235 9.008 1.00 98.19 117 ALA A CA 1
ATOM 875 C C . ALA A 1 117 ? 9.524 -10.702 9.452 1.00 98.19 117 ALA A C 1
ATOM 877 O O . ALA A 1 117 ? 9.900 -11.088 10.563 1.00 98.19 117 ALA A O 1
ATOM 878 N N . GLY A 1 118 ? 8.952 -11.534 8.570 1.00 98.00 118 GLY A N 1
ATOM 879 C CA . GLY A 1 118 ? 8.827 -12.980 8.744 1.00 98.00 118 GLY A CA 1
ATOM 880 C C . GLY A 1 118 ? 7.979 -13.389 9.949 1.00 98.00 118 GLY A C 1
ATOM 881 O O . GLY A 1 118 ? 7.192 -12.607 10.482 1.00 98.00 118 GLY A O 1
ATOM 882 N N . ASN A 1 119 ? 8.157 -14.633 10.400 1.00 98.38 119 ASN A N 1
ATOM 883 C CA . ASN A 1 119 ? 7.378 -15.193 11.511 1.00 98.38 119 ASN A CA 1
ATOM 884 C C . ASN A 1 119 ? 7.576 -14.415 12.818 1.00 98.38 119 ASN A C 1
ATOM 886 O O . ASN A 1 119 ? 6.625 -14.233 13.570 1.00 98.38 119 ASN A O 1
ATOM 890 N N . THR A 1 120 ? 8.793 -13.928 13.075 1.00 98.38 120 THR A N 1
ATOM 891 C CA . THR A 1 120 ? 9.087 -13.121 14.266 1.00 98.38 120 THR A CA 1
ATOM 892 C C . THR A 1 120 ? 8.344 -11.789 14.227 1.00 98.38 120 THR A C 1
ATOM 894 O O . THR A 1 120 ? 7.715 -11.418 15.213 1.00 98.38 120 THR A O 1
ATOM 897 N N . GLY A 1 121 ? 8.364 -11.090 13.088 1.00 98.25 121 GLY A N 1
ATOM 898 C CA . GLY A 1 121 ? 7.621 -9.843 12.914 1.00 98.25 121 GLY A CA 1
ATOM 899 C C . GLY A 1 121 ? 6.113 -10.042 13.002 1.00 98.25 121 GLY A C 1
ATOM 900 O O . GLY A 1 121 ? 5.436 -9.273 13.674 1.00 98.25 121 GLY A O 1
ATOM 901 N N . PHE A 1 122 ? 5.592 -11.108 12.394 1.00 98.44 122 PHE A N 1
ATOM 902 C CA . PHE A 1 122 ? 4.171 -11.436 12.479 1.00 98.44 122 PHE A CA 1
ATOM 903 C C . PHE A 1 122 ? 3.746 -11.794 13.912 1.00 98.44 122 PHE A C 1
ATOM 905 O O . PHE A 1 122 ? 2.695 -11.356 14.365 1.00 98.44 122 PHE A O 1
ATOM 912 N N . GLY A 1 123 ? 4.576 -12.535 14.654 1.00 98.38 123 GLY A N 1
ATOM 913 C CA . GLY A 1 123 ? 4.338 -12.833 16.068 1.00 98.38 123 GLY A CA 1
ATOM 914 C C . GLY A 1 123 ? 4.367 -11.584 16.954 1.00 98.38 123 GLY A C 1
ATOM 915 O O . GLY A 1 123 ? 3.504 -11.428 17.813 1.00 98.38 123 GLY A O 1
ATOM 916 N N . ALA A 1 124 ? 5.311 -10.668 16.714 1.00 98.31 124 ALA A N 1
ATOM 917 C CA . ALA A 1 124 ? 5.369 -9.384 17.414 1.00 98.31 124 ALA A CA 1
ATOM 918 C C . ALA A 1 124 ? 4.140 -8.511 17.111 1.00 98.31 124 ALA A C 1
ATOM 920 O O . ALA A 1 124 ? 3.553 -7.943 18.024 1.00 98.31 124 ALA A O 1
ATOM 921 N N . MET A 1 125 ? 3.716 -8.460 15.846 1.00 98.19 125 MET A N 1
ATOM 922 C CA . MET A 1 125 ? 2.486 -7.787 15.432 1.00 98.19 125 MET A CA 1
ATOM 923 C C . MET A 1 125 ? 1.258 -8.370 16.135 1.00 98.19 125 MET A C 1
ATOM 925 O O . MET A 1 125 ? 0.465 -7.619 16.694 1.00 98.19 125 MET A O 1
ATOM 929 N N . ALA A 1 126 ? 1.126 -9.700 16.157 1.00 98.06 126 ALA A N 1
ATOM 930 C CA . ALA A 1 126 ? -0.018 -10.371 16.768 1.00 98.06 126 ALA A CA 1
ATOM 931 C C . ALA A 1 126 ? -0.146 -10.060 18.268 1.00 98.06 126 ALA A C 1
ATOM 933 O O . ALA A 1 126 ? -1.256 -9.935 18.773 1.00 98.06 126 ALA A O 1
ATOM 934 N N . ALA A 1 127 ? 0.979 -9.873 18.965 1.00 97.75 127 ALA A N 1
ATOM 935 C CA . ALA A 1 127 ? 1.004 -9.473 20.370 1.00 97.75 127 ALA A CA 1
ATOM 936 C C . ALA A 1 127 ? 0.594 -8.004 20.618 1.00 97.75 127 ALA A C 1
ATOM 938 O O . ALA A 1 127 ? 0.455 -7.608 21.771 1.00 97.75 127 ALA A O 1
ATOM 939 N N . HIS A 1 128 ? 0.445 -7.188 19.568 1.00 97.12 128 HIS A N 1
ATOM 940 C CA . HIS A 1 128 ? 0.024 -5.784 19.648 1.00 97.12 128 HIS A CA 1
ATOM 941 C C . HIS A 1 128 ? -1.431 -5.567 19.199 1.00 97.12 128 HIS A C 1
ATOM 943 O O . HIS A 1 128 ? -1.910 -4.432 19.218 1.00 97.12 128 HIS A O 1
ATOM 949 N N . ILE A 1 129 ? -2.124 -6.620 18.750 1.00 98.06 129 ILE A N 1
ATOM 950 C CA . ILE A 1 129 ? -3.553 -6.545 18.430 1.00 98.06 129 ILE A CA 1
ATOM 951 C C . ILE A 1 129 ? -4.310 -6.203 19.728 1.00 98.06 129 ILE A C 1
ATOM 953 O O . ILE A 1 129 ? -3.991 -6.797 20.760 1.00 98.06 129 ILE A O 1
ATOM 957 N N . PRO A 1 130 ? -5.283 -5.268 19.711 1.00 97.06 130 PRO A N 1
ATOM 958 C CA . PRO A 1 130 ? -6.119 -4.990 20.878 1.00 97.06 130 PRO A CA 1
ATOM 959 C C . PRO A 1 130 ? -6.772 -6.261 21.438 1.00 97.06 130 PRO A C 1
ATOM 961 O O . PRO A 1 130 ? -7.098 -7.171 20.675 1.00 97.06 130 PRO A O 1
ATOM 964 N N . ASP A 1 131 ? -6.995 -6.314 22.752 1.00 95.81 131 ASP A N 1
ATOM 965 C CA . ASP A 1 131 ? -7.698 -7.437 23.384 1.00 95.81 131 ASP A CA 1
ATOM 966 C C . ASP A 1 131 ? -9.072 -7.650 22.723 1.00 95.81 131 ASP A C 1
ATOM 968 O O . ASP A 1 131 ? -9.813 -6.690 22.498 1.00 95.81 131 ASP A O 1
ATOM 972 N N . ASP A 1 132 ? -9.383 -8.902 22.364 1.00 95.31 132 ASP A N 1
ATOM 973 C CA . ASP A 1 132 ? -10.575 -9.290 21.585 1.00 95.31 132 ASP A CA 1
ATOM 974 C C . ASP A 1 132 ? -10.760 -8.510 20.262 1.00 95.31 132 ASP A C 1
ATOM 976 O O . ASP A 1 132 ? -11.861 -8.421 19.712 1.00 95.31 132 ASP A O 1
ATOM 980 N N . GLY A 1 133 ? -9.674 -7.931 19.747 1.00 96.81 133 GLY A N 1
ATOM 981 C CA . GLY A 1 133 ? -9.639 -7.123 18.540 1.00 96.81 133 GLY A CA 1
ATOM 982 C C . GLY A 1 133 ? -9.228 -7.895 17.290 1.00 96.81 133 GLY A C 1
ATOM 983 O O . GLY A 1 133 ? -9.225 -9.126 17.222 1.00 96.81 133 GLY A O 1
ATOM 984 N N . PHE A 1 134 ? -8.863 -7.132 16.266 1.00 97.81 134 PHE A N 1
ATOM 985 C CA . PHE A 1 134 ? -8.590 -7.639 14.932 1.00 97.81 134 PHE A CA 1
ATOM 986 C C . PHE A 1 134 ? -7.279 -7.105 14.353 1.00 97.81 134 PHE A C 1
ATOM 988 O O . PHE A 1 134 ? -6.749 -6.076 14.766 1.00 97.81 134 PHE A O 1
ATOM 995 N N . CYS A 1 135 ? -6.786 -7.792 13.326 1.00 97.88 135 CYS A N 1
ATOM 996 C CA . CYS A 1 135 ? -5.701 -7.329 12.470 1.00 97.88 135 CYS A CA 1
ATOM 997 C C . CYS A 1 135 ? -6.232 -7.129 11.047 1.00 97.88 135 CYS A C 1
ATOM 999 O O . CYS A 1 135 ? -6.902 -8.011 10.503 1.00 97.88 135 CYS A O 1
ATOM 1001 N N . LEU A 1 136 ? -5.898 -5.992 10.434 1.00 98.38 136 LEU A N 1
ATOM 1002 C CA . LEU A 1 136 ? -6.083 -5.747 9.005 1.00 98.38 136 LEU A CA 1
ATOM 1003 C C . LEU A 1 136 ? -4.714 -5.712 8.327 1.00 98.38 136 LEU A C 1
ATOM 1005 O O . LEU A 1 136 ? -3.951 -4.775 8.537 1.00 98.38 136 LEU A O 1
ATOM 1009 N N . LEU A 1 137 ? -4.410 -6.707 7.490 1.00 98.50 137 LEU A N 1
ATOM 1010 C CA . LEU A 1 137 ? -3.173 -6.751 6.708 1.00 98.50 137 LEU A CA 1
ATOM 1011 C C . LEU A 1 137 ? -3.412 -6.303 5.260 1.00 98.50 137 LEU A C 1
ATOM 1013 O O . LEU A 1 137 ? -4.066 -7.007 4.493 1.00 98.50 137 LEU A O 1
ATOM 1017 N N . ILE A 1 138 ? -2.801 -5.186 4.862 1.00 98.31 138 ILE A N 1
ATOM 1018 C CA . ILE A 1 138 ? -2.722 -4.744 3.464 1.00 98.31 138 ILE A CA 1
ATOM 1019 C C . ILE A 1 138 ? -1.367 -5.168 2.892 1.00 98.31 138 ILE A C 1
ATOM 1021 O O . ILE A 1 138 ? -0.321 -4.680 3.322 1.00 98.31 138 ILE A O 1
ATOM 1025 N N . HIS A 1 139 ? -1.361 -6.088 1.927 1.00 98.12 139 HIS A N 1
ATOM 1026 C CA . HIS A 1 139 ? -0.127 -6.601 1.332 1.00 98.12 139 HIS A CA 1
ATOM 1027 C C . HIS A 1 139 ? -0.190 -6.630 -0.193 1.00 98.12 139 HIS A C 1
ATOM 1029 O O . HIS A 1 139 ? -1.235 -6.908 -0.780 1.00 98.12 139 HIS A O 1
ATOM 1035 N N . GLY A 1 140 ? 0.952 -6.415 -0.844 1.00 97.44 140 GLY A N 1
ATOM 1036 C CA . GLY A 1 140 ? 1.045 -6.607 -2.286 1.00 97.44 140 GLY A CA 1
ATOM 1037 C C . GLY A 1 140 ? 2.300 -6.019 -2.928 1.00 97.44 140 GLY A C 1
ATOM 1038 O O . GLY A 1 140 ? 2.936 -5.122 -2.367 1.00 97.44 140 GLY A O 1
ATOM 1039 N N . PRO A 1 141 ? 2.656 -6.505 -4.132 1.00 97.88 141 PRO A N 1
ATOM 1040 C CA . PRO A 1 141 ? 3.626 -5.828 -4.977 1.00 97.88 141 PRO A CA 1
ATOM 1041 C C . PRO A 1 141 ? 3.032 -4.519 -5.517 1.00 97.88 141 PRO A C 1
ATOM 1043 O O . PRO A 1 141 ? 1.828 -4.282 -5.450 1.00 97.88 141 PRO A O 1
ATOM 1046 N N . HIS A 1 142 ? 3.874 -3.690 -6.128 1.00 98.00 142 HIS A N 1
ATOM 1047 C CA . HIS A 1 142 ? 3.425 -2.496 -6.840 1.00 98.00 142 HIS A CA 1
ATOM 1048 C C . HIS A 1 142 ? 4.102 -2.389 -8.206 1.00 98.00 142 HIS A C 1
ATOM 1050 O O . HIS A 1 142 ? 5.174 -2.955 -8.441 1.00 98.00 142 HIS A O 1
ATOM 1056 N N . VAL A 1 143 ? 3.471 -1.646 -9.109 1.00 97.94 143 VAL A N 1
ATOM 1057 C CA . VAL A 1 143 ? 3.995 -1.352 -10.441 1.00 97.94 143 VAL A CA 1
ATOM 1058 C C . VAL A 1 143 ? 3.618 0.074 -10.821 1.00 97.94 143 VAL A C 1
ATOM 1060 O O . VAL A 1 143 ? 2.507 0.521 -10.552 1.00 97.94 143 VAL A O 1
ATOM 1063 N N . GLY A 1 144 ? 4.559 0.796 -11.420 1.00 97.12 144 GLY A N 1
ATOM 1064 C CA . GLY A 1 144 ? 4.319 2.125 -11.963 1.00 97.12 144 GLY A CA 1
ATOM 1065 C C . GLY A 1 144 ? 3.694 2.056 -13.349 1.00 97.12 144 GLY A C 1
ATOM 1066 O O . GLY A 1 144 ? 3.954 1.120 -14.114 1.00 97.12 144 GLY A O 1
ATOM 1067 N N . ILE A 1 145 ? 2.900 3.069 -13.679 1.00 97.25 145 ILE A N 1
ATOM 1068 C CA . ILE A 1 145 ? 2.400 3.309 -15.030 1.00 97.25 145 ILE A CA 1
ATOM 1069 C C . ILE A 1 145 ? 2.600 4.795 -15.324 1.00 97.25 145 ILE A C 1
ATOM 1071 O O . ILE A 1 145 ? 2.122 5.632 -14.560 1.00 97.25 145 ILE A O 1
ATOM 1075 N N . THR A 1 146 ? 3.305 5.120 -16.409 1.00 96.25 146 THR A N 1
ATOM 1076 C CA . THR A 1 146 ? 3.552 6.521 -16.797 1.00 96.25 146 THR A CA 1
ATOM 1077 C C . THR A 1 146 ? 2.293 7.189 -17.342 1.00 96.25 146 THR A C 1
ATOM 1079 O O . THR A 1 146 ? 1.339 6.501 -17.719 1.00 96.25 146 THR A O 1
ATOM 1082 N N . LYS A 1 147 ? 2.284 8.519 -17.487 1.00 92.69 147 LYS A N 1
ATOM 1083 C CA . LYS A 1 147 ? 1.142 9.241 -18.085 1.00 92.69 147 LYS A CA 1
ATOM 1084 C C . LYS A 1 147 ? 0.868 8.856 -19.545 1.00 92.69 147 LYS A C 1
ATOM 1086 O O . LYS A 1 147 ? -0.272 8.936 -19.993 1.00 92.69 147 LYS A O 1
ATOM 1091 N N . GLU A 1 148 ? 1.880 8.385 -20.276 1.00 91.88 148 GLU A N 1
ATOM 1092 C CA . GLU A 1 148 ? 1.736 7.796 -21.620 1.00 91.88 148 GLU A CA 1
ATOM 1093 C C . GLU A 1 148 ? 1.377 6.300 -21.603 1.00 91.88 148 GLU A C 1
ATOM 1095 O O . GLU A 1 148 ? 1.154 5.697 -22.653 1.00 91.88 148 GLU A O 1
ATOM 1100 N N . GLY A 1 149 ? 1.321 5.688 -20.422 1.00 93.75 149 GLY A N 1
ATOM 1101 C CA . GLY A 1 149 ? 0.890 4.312 -20.223 1.00 93.75 149 GLY A CA 1
ATOM 1102 C C . GLY A 1 149 ? 1.964 3.246 -20.276 1.00 93.75 149 GLY A C 1
ATOM 1103 O O . GLY A 1 149 ? 1.644 2.073 -20.481 1.00 93.75 149 GLY A O 1
ATOM 1104 N N . GLN A 1 150 ? 3.230 3.615 -20.093 1.00 96.50 150 GLN A N 1
ATOM 1105 C CA . GLN A 1 150 ? 4.298 2.633 -19.997 1.00 96.50 150 GLN A CA 1
ATOM 1106 C C . GLN A 1 150 ? 4.251 1.933 -18.632 1.00 96.50 150 GLN A C 1
ATOM 1108 O O . GLN A 1 150 ? 4.529 2.543 -17.603 1.00 96.50 150 GLN A O 1
ATOM 1113 N N . VAL A 1 151 ? 3.935 0.636 -18.634 1.00 97.62 151 VAL A N 1
ATOM 1114 C CA . VAL A 1 151 ? 3.938 -0.211 -17.431 1.00 97.62 151 VAL A CA 1
ATOM 1115 C C . VAL A 1 151 ? 5.372 -0.513 -16.987 1.00 97.62 151 VAL A C 1
ATOM 1117 O O . VAL A 1 151 ? 6.261 -0.737 -17.811 1.00 97.62 151 VAL A O 1
ATOM 1120 N N . GLY A 1 152 ? 5.592 -0.549 -15.673 1.00 97.62 152 GLY A N 1
ATOM 1121 C CA . GLY A 1 152 ? 6.895 -0.803 -15.060 1.00 97.62 152 GLY A CA 1
ATOM 1122 C C . GLY A 1 152 ? 7.732 0.458 -14.868 1.00 97.62 152 GLY A C 1
ATOM 1123 O O . GLY A 1 152 ? 8.897 0.355 -14.488 1.00 97.62 152 GLY A O 1
ATOM 1124 N N . LYS A 1 153 ? 7.164 1.638 -15.135 1.00 97.50 153 LYS A N 1
ATOM 1125 C CA . LYS A 1 153 ? 7.829 2.933 -14.996 1.00 97.50 153 LYS A CA 1
ATOM 1126 C C . LYS A 1 153 ? 6.904 3.990 -14.420 1.00 97.50 153 LYS A C 1
ATOM 1128 O O . LYS A 1 153 ? 5.691 3.854 -14.508 1.00 97.50 153 LYS A O 1
ATOM 1133 N N . VAL A 1 154 ? 7.476 5.042 -13.846 1.00 96.81 154 VAL A N 1
ATOM 1134 C CA . VAL A 1 154 ? 6.702 6.139 -13.253 1.00 96.81 154 VAL A CA 1
ATOM 1135 C C . VAL A 1 154 ? 7.482 7.451 -13.285 1.00 96.81 154 VAL A C 1
ATOM 1137 O O . VAL A 1 154 ? 8.711 7.458 -13.183 1.00 96.81 154 VAL A O 1
ATOM 1140 N N . GLU A 1 155 ? 6.773 8.564 -13.426 1.00 96.38 155 GLU A N 1
ATOM 1141 C CA . GLU A 1 155 ? 7.295 9.904 -13.181 1.00 96.38 155 GLU A CA 1
ATOM 1142 C C . GLU A 1 155 ? 7.382 10.172 -11.673 1.00 96.38 155 GLU A C 1
ATOM 1144 O O . GLU A 1 155 ? 6.451 9.878 -10.924 1.00 96.38 155 GLU A O 1
ATOM 1149 N N . ARG A 1 156 ? 8.488 10.768 -11.213 1.00 94.75 156 ARG A N 1
ATOM 1150 C CA . ARG A 1 156 ? 8.680 11.136 -9.802 1.00 94.75 156 ARG A CA 1
ATOM 1151 C C . ARG A 1 156 ? 8.831 12.645 -9.656 1.00 94.75 156 ARG A C 1
ATOM 1153 O O . ARG A 1 156 ? 9.432 13.309 -10.502 1.00 94.75 156 ARG A O 1
ATOM 1160 N N . SER A 1 157 ? 8.279 13.189 -8.573 1.00 91.12 157 SER A N 1
ATOM 1161 C CA . SER A 1 157 ? 8.327 14.629 -8.304 1.00 91.12 157 SER A CA 1
ATOM 1162 C C . SER A 1 157 ? 9.773 15.124 -8.241 1.00 91.12 157 SER A C 1
ATOM 1164 O O . SER A 1 157 ? 10.607 14.543 -7.551 1.00 91.12 157 SER A O 1
ATOM 1166 N N . GLY A 1 158 ? 10.080 16.184 -8.990 1.00 92.94 158 GLY A N 1
ATOM 1167 C CA . GLY A 1 158 ? 11.422 16.769 -9.046 1.00 92.94 158 GLY A CA 1
ATOM 1168 C C . GLY A 1 158 ? 12.471 15.953 -9.817 1.00 92.94 158 GLY A C 1
ATOM 1169 O O . GLY A 1 158 ? 13.635 16.345 -9.822 1.00 92.94 158 GLY A O 1
ATOM 1170 N N . ILE A 1 159 ? 12.096 14.857 -10.488 1.00 92.00 159 ILE A N 1
ATOM 1171 C CA . ILE A 1 159 ? 13.024 13.991 -11.229 1.00 92.00 159 ILE A CA 1
ATOM 1172 C C . ILE A 1 159 ? 12.607 13.931 -12.703 1.00 92.00 159 ILE A C 1
ATOM 1174 O O . ILE A 1 159 ? 11.534 13.443 -13.042 1.00 92.00 159 ILE A O 1
ATOM 1178 N N . ALA A 1 160 ? 13.477 14.405 -13.601 1.00 90.69 160 ALA A N 1
ATOM 1179 C CA . ALA A 1 160 ? 13.218 14.373 -15.045 1.00 90.69 160 ALA A CA 1
ATOM 1180 C C . ALA A 1 160 ? 13.298 12.955 -15.645 1.00 90.69 160 ALA A C 1
ATOM 1182 O O . ALA A 1 160 ? 12.699 12.678 -16.683 1.00 90.69 160 ALA A O 1
ATOM 1183 N N . LEU A 1 161 ? 14.060 12.060 -15.011 1.00 92.50 161 LEU A N 1
ATOM 1184 C CA . LEU A 1 161 ? 14.216 10.679 -15.449 1.00 92.50 161 LEU A CA 1
ATOM 1185 C C . LEU A 1 161 ? 12.973 9.851 -15.096 1.00 92.50 161 LEU A C 1
ATOM 1187 O O . LEU A 1 161 ? 12.649 9.668 -13.926 1.00 92.50 161 LEU A O 1
ATOM 1191 N N . VAL A 1 162 ? 12.339 9.280 -16.119 1.00 93.62 162 VAL A N 1
ATOM 1192 C CA . VAL A 1 162 ? 11.287 8.268 -15.963 1.00 93.62 162 VAL A CA 1
ATOM 1193 C C . VAL A 1 162 ? 11.938 6.893 -15.792 1.00 93.62 162 VAL A C 1
ATOM 1195 O O . VAL A 1 162 ? 12.484 6.332 -16.751 1.00 93.62 162 VAL A O 1
ATOM 1198 N N . ASP A 1 163 ? 11.884 6.352 -14.574 1.00 93.12 163 ASP A N 1
ATOM 1199 C CA . ASP A 1 163 ? 12.613 5.139 -14.178 1.00 93.12 163 ASP A CA 1
ATOM 1200 C C . ASP A 1 163 ? 11.684 4.004 -13.707 1.00 93.12 163 ASP A C 1
ATOM 1202 O O . ASP A 1 163 ? 10.463 4.144 -13.639 1.00 93.12 163 ASP A O 1
ATOM 1206 N N . ASN A 1 164 ? 12.286 2.846 -13.441 1.00 97.31 164 ASN A N 1
ATOM 1207 C CA . ASN A 1 164 ? 11.658 1.582 -13.097 1.00 97.31 164 ASN A CA 1
ATOM 1208 C C . ASN A 1 164 ? 10.836 1.665 -11.800 1.00 97.31 164 ASN A C 1
ATOM 1210 O O . ASN A 1 164 ? 11.285 2.177 -10.775 1.00 97.31 164 ASN A O 1
ATOM 1214 N N . CYS A 1 165 ? 9.650 1.066 -11.827 1.00 97.38 165 CYS A N 1
ATOM 1215 C CA . CYS A 1 165 ? 8.762 0.930 -10.683 1.00 97.38 165 CYS A CA 1
ATOM 1216 C C . CYS A 1 165 ? 7.915 -0.345 -10.858 1.00 97.38 165 CYS A C 1
ATOM 1218 O O . CYS A 1 165 ? 7.110 -0.422 -11.782 1.00 97.38 165 CYS A O 1
ATOM 1220 N N . CYS A 1 166 ? 8.060 -1.389 -10.039 1.00 98.06 166 CYS A N 1
ATOM 1221 C CA . CYS A 1 166 ? 8.979 -1.545 -8.908 1.00 98.06 166 CYS A CA 1
ATOM 1222 C C . CYS A 1 166 ? 10.433 -1.805 -9.351 1.00 98.06 166 CYS A C 1
ATOM 1224 O O . CYS A 1 166 ? 10.718 -2.794 -10.031 1.00 98.06 166 CYS A O 1
ATOM 1226 N N . GLY A 1 167 ? 11.374 -0.959 -8.914 1.00 97.81 167 GLY A N 1
ATOM 1227 C CA . GLY A 1 167 ? 12.796 -1.110 -9.245 1.00 97.81 167 GLY A CA 1
ATOM 1228 C C . GLY A 1 167 ? 13.398 -2.437 -8.765 1.00 97.81 167 GLY A C 1
ATOM 1229 O O . GLY A 1 167 ? 14.107 -3.100 -9.522 1.00 97.81 167 GLY A O 1
ATOM 1230 N N . SER A 1 168 ? 13.056 -2.874 -7.546 1.00 98.19 168 SER A N 1
ATOM 1231 C CA . SER A 1 168 ? 13.524 -4.153 -6.990 1.00 98.19 168 SER A CA 1
ATOM 1232 C C . SER A 1 168 ? 13.019 -5.352 -7.800 1.00 98.19 168 SER A C 1
ATOM 1234 O O . SER A 1 168 ? 13.825 -6.193 -8.201 1.00 98.19 168 SER A O 1
ATOM 1236 N N . ALA A 1 169 ? 11.721 -5.402 -8.111 1.00 98.25 169 ALA A N 1
ATOM 1237 C CA . ALA A 1 169 ? 11.136 -6.506 -8.868 1.00 98.25 169 ALA A CA 1
ATOM 1238 C C . ALA A 1 169 ? 11.697 -6.580 -10.298 1.00 98.25 169 ALA A C 1
ATOM 1240 O O . ALA A 1 169 ? 12.018 -7.662 -10.790 1.00 98.25 169 ALA A O 1
ATOM 1241 N N . ILE A 1 170 ? 11.883 -5.429 -10.955 1.00 98.06 170 ILE A N 1
ATOM 1242 C CA . ILE A 1 170 ? 12.463 -5.363 -12.303 1.00 98.06 170 ILE A CA 1
ATOM 1243 C C . ILE A 1 170 ? 13.932 -5.805 -12.293 1.00 98.06 170 ILE A C 1
ATOM 1245 O O . ILE A 1 170 ? 14.353 -6.537 -13.190 1.00 98.06 170 ILE A O 1
ATOM 1249 N N . ALA A 1 171 ? 14.718 -5.401 -11.290 1.00 97.25 171 ALA A N 1
ATOM 1250 C CA . ALA A 1 171 ? 16.104 -5.842 -11.152 1.00 97.25 171 ALA A CA 1
ATOM 1251 C C . ALA A 1 171 ? 16.196 -7.363 -10.940 1.00 97.25 171 ALA A C 1
ATOM 1253 O O . ALA A 1 171 ? 16.961 -8.032 -11.637 1.00 97.25 171 ALA A O 1
ATOM 1254 N N . ALA A 1 172 ? 15.363 -7.917 -10.053 1.00 96.81 172 ALA A N 1
ATOM 1255 C CA . ALA A 1 172 ? 15.281 -9.359 -9.827 1.00 96.81 172 ALA A CA 1
ATOM 1256 C C . ALA A 1 172 ? 14.862 -10.116 -11.101 1.00 96.81 172 ALA A C 1
ATOM 1258 O O . ALA A 1 172 ? 15.486 -11.112 -11.462 1.00 96.81 172 ALA A O 1
ATOM 1259 N N . SER A 1 173 ? 13.867 -9.608 -11.836 1.00 96.25 173 SER A N 1
ATOM 1260 C CA . SER A 1 173 ? 13.425 -10.190 -13.109 1.00 96.25 173 SER A CA 1
ATOM 1261 C C . SER A 1 173 ? 14.543 -10.208 -14.159 1.00 96.25 173 SER A C 1
ATOM 1263 O O . SER A 1 173 ? 14.772 -11.234 -14.799 1.00 96.25 173 SER A O 1
ATOM 1265 N N . LYS A 1 174 ? 15.301 -9.110 -14.299 1.00 94.88 174 LYS A N 1
ATOM 1266 C CA . LYS A 1 174 ? 16.462 -9.035 -15.206 1.00 94.88 174 LYS A CA 1
ATOM 1267 C C . LYS A 1 174 ? 17.567 -10.013 -14.811 1.00 94.88 174 LYS A C 1
ATOM 1269 O O . LYS A 1 174 ? 18.154 -10.640 -15.689 1.00 94.88 174 LYS A O 1
ATOM 1274 N N . TYR A 1 175 ? 17.837 -10.158 -13.515 1.00 93.44 175 TYR A N 1
ATOM 1275 C CA . TYR A 1 175 ? 18.810 -11.126 -13.011 1.00 93.44 175 TYR A CA 1
ATOM 1276 C C . TYR A 1 175 ? 18.406 -12.564 -13.360 1.00 93.44 175 TYR A C 1
ATOM 1278 O O . TYR A 1 175 ? 19.197 -13.290 -13.962 1.00 93.44 175 TYR A O 1
ATOM 1286 N N . LEU A 1 176 ? 17.155 -12.943 -13.072 1.00 93.88 176 LEU A N 1
ATOM 1287 C CA . LEU A 1 176 ? 16.619 -14.260 -13.426 1.00 93.88 176 LEU A CA 1
ATOM 1288 C C . LEU A 1 176 ? 16.690 -14.504 -14.933 1.00 93.88 176 LEU A C 1
ATOM 1290 O O . LEU A 1 176 ? 17.160 -15.558 -15.350 1.00 93.88 176 LEU A O 1
ATOM 1294 N N . LYS A 1 177 ? 16.317 -13.509 -15.747 1.00 93.19 177 LYS A N 1
ATOM 1295 C CA . LYS A 1 177 ? 16.435 -13.592 -17.205 1.00 93.19 177 LYS A CA 1
ATOM 1296 C C . LYS A 1 177 ? 17.878 -13.837 -17.657 1.00 93.19 177 LYS A C 1
ATOM 1298 O O . LYS A 1 177 ? 18.117 -14.669 -18.523 1.00 93.19 177 LYS A O 1
ATOM 1303 N N . GLY A 1 178 ? 18.846 -13.146 -17.055 1.00 93.06 178 GLY A N 1
ATOM 1304 C CA . GLY A 1 178 ? 20.265 -13.357 -17.344 1.00 93.06 178 GLY A CA 1
ATOM 1305 C C . GLY A 1 178 ? 20.720 -14.790 -17.059 1.00 93.06 178 GLY A C 1
ATOM 1306 O O . GLY A 1 178 ? 21.501 -15.344 -17.830 1.00 93.06 178 GLY A O 1
ATOM 1307 N N . ILE A 1 179 ? 20.209 -15.408 -15.989 1.00 91.19 179 ILE A N 1
ATOM 1308 C CA . ILE A 1 179 ? 20.476 -16.820 -15.682 1.00 91.19 179 ILE A CA 1
ATOM 1309 C C . ILE A 1 179 ? 19.820 -17.726 -16.723 1.00 91.19 179 ILE A C 1
ATOM 1311 O O . ILE A 1 179 ? 20.491 -18.589 -17.284 1.00 91.19 179 ILE A O 1
ATOM 1315 N N . THR A 1 180 ? 18.528 -17.532 -16.999 1.00 92.12 180 THR A N 1
ATOM 1316 C CA . THR A 1 180 ? 17.766 -18.414 -17.897 1.00 92.12 180 THR A CA 1
ATOM 1317 C C . THR A 1 180 ? 18.248 -18.343 -19.341 1.00 92.12 180 THR A C 1
ATOM 1319 O O . THR A 1 180 ? 18.197 -19.344 -20.046 1.00 92.12 180 THR A O 1
ATOM 1322 N N . ASP A 1 181 ? 18.751 -17.186 -19.772 1.00 94.12 181 ASP A N 1
ATOM 1323 C CA . ASP A 1 181 ? 19.315 -16.988 -21.109 1.00 94.12 181 ASP A CA 1
ATOM 1324 C C . ASP A 1 181 ? 20.784 -17.470 -21.206 1.00 94.12 181 ASP A C 1
ATOM 1326 O O . ASP A 1 181 ? 21.398 -17.370 -22.266 1.00 94.12 181 ASP A O 1
ATOM 1330 N N . GLY A 1 182 ? 21.377 -17.969 -20.111 1.00 89.06 182 GLY A N 1
ATOM 1331 C CA . GLY A 1 182 ? 22.764 -18.454 -20.066 1.00 89.06 182 GLY A CA 1
ATOM 1332 C C . GLY A 1 182 ? 23.839 -17.357 -20.066 1.00 89.06 182 GLY A C 1
ATOM 1333 O O . GLY A 1 182 ? 25.014 -17.648 -20.273 1.00 89.06 182 GLY A O 1
ATOM 1334 N N . GLY A 1 183 ? 23.457 -16.096 -19.844 1.00 85.19 183 GLY A N 1
ATOM 1335 C CA . GLY A 1 183 ? 24.362 -14.940 -19.851 1.00 85.19 183 GLY A CA 1
ATOM 1336 C C . GLY A 1 183 ? 24.903 -14.536 -18.475 1.00 85.19 183 GLY A C 1
ATOM 1337 O O . GLY A 1 183 ? 25.811 -13.706 -18.390 1.00 85.19 183 GLY A O 1
ATOM 1338 N N . ALA A 1 184 ? 24.356 -15.080 -17.386 1.00 80.38 184 ALA A N 1
ATOM 1339 C CA . ALA A 1 184 ? 24.785 -14.732 -16.038 1.00 80.38 184 ALA A CA 1
ATOM 1340 C C . ALA A 1 184 ? 26.147 -15.353 -15.707 1.00 80.38 184 ALA A C 1
ATOM 1342 O O . ALA A 1 184 ? 26.322 -16.571 -15.721 1.00 80.38 184 ALA A O 1
ATOM 1343 N N . LYS A 1 185 ? 27.106 -14.506 -15.319 1.00 74.81 185 LYS A N 1
ATOM 1344 C CA . LYS A 1 185 ? 28.316 -14.967 -14.636 1.00 74.81 185 LYS A CA 1
ATOM 1345 C C . LYS A 1 185 ? 27.917 -15.397 -13.227 1.00 74.81 185 LYS A C 1
ATOM 1347 O O . LYS A 1 185 ? 27.694 -14.545 -12.370 1.00 74.81 185 LYS A O 1
ATOM 1352 N N . ILE A 1 186 ? 27.798 -16.702 -12.999 1.00 72.38 186 ILE A N 1
ATOM 1353 C CA . ILE A 1 186 ? 27.656 -17.251 -11.650 1.00 72.38 186 ILE A CA 1
ATOM 1354 C C . ILE A 1 186 ? 29.002 -17.036 -10.956 1.00 72.38 186 ILE A C 1
ATOM 1356 O O . ILE A 1 186 ? 29.960 -17.763 -11.202 1.00 72.38 186 ILE A O 1
ATOM 1360 N N . THR A 1 187 ? 29.104 -15.981 -10.152 1.00 67.50 187 THR A N 1
ATOM 1361 C CA . THR A 1 187 ? 30.221 -15.818 -9.222 1.00 67.50 187 THR A CA 1
ATOM 1362 C C . THR A 1 187 ? 29.944 -16.722 -8.030 1.00 67.50 187 THR A C 1
ATOM 1364 O O . THR A 1 187 ? 29.098 -16.394 -7.198 1.00 67.50 187 THR A O 1
ATOM 1367 N N . THR A 1 188 ? 30.585 -17.888 -8.020 1.00 58.59 188 THR A N 1
ATOM 1368 C CA . THR A 1 188 ? 30.716 -18.751 -6.837 1.00 58.59 188 THR A CA 1
ATOM 1369 C C . THR A 1 188 ? 31.727 -18.180 -5.864 1.00 58.59 188 THR A C 1
ATOM 1371 O O . THR A 1 188 ? 32.771 -17.696 -6.365 1.00 58.59 188 THR A O 1
#

Secondary structure (DSSP, 8-state):
-------------------PPP-S-HHHHHHHHTTTPPPP-HHHHHHHHHHSTT---HHHHHHHHHHHHHTTT--TTTEEEEEE--SSGGGHHHHHHHHHHH-SPEE---GGG--TTHHHHHHHHHTTSPTT-EEEEEE-----B-TT--BTEEEETTEEEEEETTHHHHHHHHHHHHHHTT------

=== Feature glossary ===
Legend for the data blocks above and below:

— What the protein is —

Sequence gives the chain of amino acids in standard one-letter code (A=alanine, C=cysteine, …, Y=tyrosine), read N→C. It is the only feature that is directly encoded by the gene; all structural features are derived from the folded form of this sequence.

The annotation block draws on four external resources. InterPro: which protein families and domains the sequence belongs to. GO: standardized terms for what the protein does, what process it participates in, and where in the cell it acts. CATH: which structural fold it has in the CATH hierarchy. Organism: the species of origin.

— Where its atoms are —

Atomic coordinates in PDBx/mmCIF format — the same representation the Protein Data Bank distributes. Each line of the _atom_site loop places one backbone atom in Cartesian space (units: ångströms, origin: arbitrary).

Six rendered views show the 3D structure from the faces of a cube — i.e. along ±x, ±y, ±z. Rendering representation is drawn randomly per protein from cartoon (secondary-structure ribbons), sticks (backbone bonds), or molecular surface; coloring is either N→C rainbow (blue at the N-terminus through red at the C-terminus) or one color per chain.

— Local backbone conformation —

DSSP 8-state secondary structure assigns each residue one of H (α-helix), G (3₁₀-helix), I (π-helix), E (extended β-strand), B (isolated β-bridge), T (hydrogen-bonded turn), S (bend), or '-' (coil). The assignment is computed from backbone hydrogen-bond geometry via the Kabsch–Sander algorithm.

P-SEA three-state annotation labels each residue as helix, strand, or coil based purely on the geometry of the Cα trace. It serves as a fallback when the full backbone (and thus DSSP) is unavailable.

φ (phi) and ψ (psi) are the two rotatable backbone dihedrals per residue: φ is the C(i-1)–N–Cα–C torsion, ψ is the N–Cα–C–N(i+1) torsion, both in degrees on (−180°, 180°]. α-helical residues cluster near (−60°, −45°); β-strand residues near (−120°, +130°). A Ramachandran plot is simply a scatter of (φ, ψ) for every residue.

— Global shape and packing —

Radius of gyration (Rg) is the root-mean-square distance of Cα atoms from their centroid — a single number for overall size and compactness. A globular domain of N residues has Rg ≈ 2.2·N^0.38 Å; an extended or disordered chain has a much larger Rg. The Cα contact count is the number of residue pairs whose Cα atoms are within 8 Å and are more than four positions apart in sequence — a standard proxy for tertiary packing density. The bounding box is the smallest axis-aligned box enclosing all Cα atoms.

Accessible surface area quantifies burial. A residue with SASA near zero is packed into the hydrophobic core; one with SASA >100 Å² sits on the surface. Computed here via the Shrake–Rupley numerical algorithm with a 1.4 Å probe.

The contact map is a binary N×N matrix image: pixel (i, j) is dark where Cα_i and Cα_j are within 8 Å and |i−j|>4. Because the |i−j|>4 filter removes local helical contacts, off-diagonal stripes parallel to the main diagonal indicate parallel β-sheets; stripes perpendicular to it indicate antiparallel β-sheets. The Ramachandran plot scatters every residue's (φ, ψ) pair against the sterically allowed regions. The PAE heatmap renders the predicted-aligned-error matrix.

— Structural neighborhood —

A 3Di character summarizes, for each residue, the relative orientation of the Cα frame of its nearest spatial neighbor. Because it encodes fold topology rather than chemistry, 3Di alignments detect remote structural similarity that sequence alignment misses.

Structural nearest neighbors (via Foldseek easy-search vs the PDB). Reported per hit: target PDB id, E-value, and alignment TM-score. A TM-score above ~0.5 is the conventional threshold for 'same fold'.

— Confidence and disorder —

For AlphaFold models, the B-factor field carries pLDDT — the model's own estimate of local accuracy on a 0–100 scale. Regions with pLDDT<50 should be treated as essentially unmodeled; they often correspond to intrinsically disordered segments.

B-factor (Debye–Waller factor) reflects atomic displacement in the crystal lattice. It is an experimental observable (units Å²), not a prediction; low values mean the atom is pinned down, high values mean it moves or is heterogeneous across the crystal.

Predicted Aligned Error (PAE) is an AlphaFold confidence matrix: entry (i, j) is the expected error in the position of residue j, in ångströms, when the prediction is superimposed on the true structure at residue i. Low PAE within a block of residues means that block is internally rigid and well-predicted; high PAE between two blocks means their relative placement is uncertain even if each block individually is confident.